Protein AF-A0A7W6LHY4-F1 (afdb_monomer_lite)

pLDDT: mean 96.16, std 3.32, range [68.5, 98.81]

Organism: NCBI:txid451876

Radius of gyration: 28.48 Å; chains: 1; bounding box: 62×39×81 Å

Sequence (365 aa):
MASRGSYSDFFAALRARESGGDYSVVNRFGYAGAYQFGEAALIDLGYAPRDSNVYDNIYSKGFLGKNGIGSLAEFLRSPAEQDKAAGAWFTLLWSRVRYFDLEFYAGQTLNGIALTKTGMIAATHLLGTQKLIDFVKSGGVVTSSDANGTTLVDYLRQFAGYDTPDSFVDNLDKANRFVAGGGNDVFNGGAGVDTVVYALKRADVSLVQDGGAWMLSASGTGRDQLIAVERLSFADGTLALDTAGNAGQAYRLYQAAFDRKPDMIGLGYWIQLLDGGKTLKDAATGFLASAEFMSVYGSSVSNTDYVAKLYQNVLHRAGEAAGMAYWIGQLQAGTTKASVLADFAESVENVANVSADIKDGIWYV

InterPro domains:
  IPR025282 Domain of unknown function DUF4214 [PF13946] (284-353)
  IPR038255 Phycobilisome linker domain superfamily [G3DSA:1.10.3130.20] (248-352)

Foldseek 3Di:
DAAPEAPVVLVVLQLCVQPNQQLQDADPQQQHGSNRHFQLLCCVVQQAPDDPDRRSNPSVRAGDCVVHRRGSRVRSVCPVVVVVSVVVSLLVLLVVCVVVPNVQQAQKAFQNQHAHSQLLSQLCSQPHNVQVVVCFQQSNPDWDADPVRHISSNSSVSRPRHDDDPSSDHDLQEAEEGEAFAHEIEHASDHAAYEYEDQADPVQWDWDDDPQWIWIDGVGRHTYTHHPHQWYHYPVFIFGPPCVDQLVLLQLLCLQQPLDGDDQASSVVSSVVVSVPDDQLNVLVVVCVDPVSCVVQNPDHDQLRLVQSSCCSQVVDGDDPVRSVVSSVCVVVPDDSSNVSSCSSPDPRSSVVCCVVAVRTDTHD

Secondary structure (DSSP, 8-state):
----B-HHHHHHHHHHHHHTT-TT-B-TT--BTTTTB-HHHHHHTTSS---S-TTS---TT----GGG--SHHHHHT-HHHHHHHHHHHHHHHHHHHHHTT-GGGTT-EETTEE--HHHHHHHHHHH-HHHHHHHHHTTT----B-TT--BHHHHHHHTTTB---TTS---TTS--EEE--SS--EEE--SS--EEE-SS-GGG-EEEEETTEEEEEETTTEEEEEES--EEEETTEEEE--TTSHHHHHHHHHHHHHSSPPPHHHHHHHHHHHHTT--HHHHHHHHHTSHHHHHHH-TT--HHHHHHHHHHHHHSSPPPHHHHHHHHHHHHTT--HHHHHHHHHTSHHHHHHHHHHHTT-EEE-

Structure (mmCIF, N/CA/C/O backbone):
data_AF-A0A7W6LHY4-F1
#
_entry.id   AF-A0A7W6LHY4-F1
#
loop_
_atom_site.group_PDB
_atom_site.id
_atom_site.type_symbol
_atom_site.label_atom_id
_atom_site.label_alt_id
_atom_site.label_comp_id
_atom_site.label_asym_id
_atom_site.label_entity_id
_atom_site.label_seq_id
_atom_site.pdbx_PDB_ins_code
_atom_site.Cartn_x
_atom_site.Cartn_y
_atom_site.Cartn_z
_atom_site.occupancy
_atom_site.B_iso_or_equiv
_atom_site.auth_seq_id
_atom_site.auth_comp_id
_atom_site.auth_asym_id
_atom_site.auth_atom_id
_atom_site.pdbx_PDB_model_num
ATOM 1 N N . MET A 1 1 ? 0.098 -15.325 -9.998 1.00 68.50 1 MET A N 1
ATOM 2 C CA . MET A 1 1 ? 0.250 -15.764 -11.407 1.00 68.50 1 MET A CA 1
ATOM 3 C C . MET A 1 1 ? 1.370 -16.796 -11.468 1.00 68.50 1 MET A C 1
ATOM 5 O O . MET A 1 1 ? 2.298 -16.662 -10.682 1.00 68.50 1 MET A O 1
ATOM 9 N N . ALA A 1 2 ? 1.286 -17.823 -12.321 1.00 80.00 2 ALA A N 1
ATOM 10 C CA . ALA A 1 2 ? 2.399 -18.761 -12.518 1.00 80.00 2 ALA A CA 1
ATOM 11 C C . ALA A 1 2 ? 3.566 -18.073 -13.248 1.00 80.00 2 ALA A C 1
ATOM 13 O O . ALA A 1 2 ? 3.323 -17.183 -14.066 1.00 80.00 2 ALA A O 1
ATOM 14 N N . SER A 1 3 ? 4.803 -18.483 -12.949 1.00 90.00 3 SER A N 1
ATOM 15 C CA . SER A 1 3 ? 5.994 -17.939 -13.608 1.00 90.00 3 SER A CA 1
ATOM 16 C C . SER A 1 3 ? 5.958 -18.196 -15.116 1.00 90.00 3 SER A C 1
ATOM 18 O O . SER A 1 3 ? 5.607 -19.287 -15.570 1.00 90.00 3 SER A O 1
ATOM 20 N N . ARG A 1 4 ? 6.325 -17.177 -15.894 1.00 93.75 4 ARG A N 1
ATOM 21 C CA . ARG A 1 4 ? 6.488 -17.229 -17.351 1.00 93.75 4 ARG A CA 1
ATOM 22 C C . ARG A 1 4 ? 7.912 -17.618 -17.762 1.00 93.75 4 ARG A C 1
ATOM 24 O O . ARG A 1 4 ? 8.155 -17.888 -18.936 1.00 93.75 4 ARG A O 1
ATOM 31 N N . GLY A 1 5 ? 8.840 -17.643 -16.813 1.00 97.00 5 GLY A N 1
ATOM 32 C CA . GLY A 1 5 ? 10.246 -17.923 -17.050 1.00 97.00 5 GLY A CA 1
ATOM 33 C C . GLY A 1 5 ? 11.147 -17.143 -16.104 1.00 97.00 5 GLY A C 1
ATOM 34 O O . GLY A 1 5 ? 10.702 -16.324 -15.300 1.00 97.00 5 GLY A O 1
ATOM 35 N N . SER A 1 6 ? 12.438 -17.389 -16.257 1.00 97.81 6 SER A N 1
ATOM 36 C CA . SER A 1 6 ? 13.496 -16.796 -15.451 1.00 97.81 6 SER A CA 1
ATOM 37 C C . SER A 1 6 ? 13.671 -15.295 -15.711 1.00 97.81 6 SER A C 1
ATOM 39 O O . SER A 1 6 ? 13.221 -14.743 -16.720 1.00 97.81 6 SER A O 1
ATOM 41 N N . TYR A 1 7 ? 14.447 -14.633 -14.854 1.00 97.00 7 TYR A N 1
ATOM 42 C CA . TYR A 1 7 ? 14.845 -13.243 -15.079 1.00 97.00 7 TYR A CA 1
ATOM 43 C C . TYR A 1 7 ? 15.690 -13.056 -16.356 1.00 97.00 7 TYR A C 1
ATOM 45 O O . TYR A 1 7 ? 15.632 -12.008 -16.996 1.00 97.00 7 TYR A O 1
ATOM 53 N N . SER A 1 8 ? 16.437 -14.077 -16.793 1.00 97.44 8 SER A N 1
ATOM 54 C CA . SER A 1 8 ? 17.133 -14.031 -18.087 1.00 97.44 8 SER A CA 1
ATOM 55 C C . SER A 1 8 ? 16.178 -14.113 -19.280 1.00 97.44 8 SER A C 1
ATOM 57 O O . SER A 1 8 ? 16.439 -13.482 -20.306 1.00 97.44 8 SER A O 1
ATOM 59 N N . ASP A 1 9 ? 15.049 -14.816 -19.141 1.00 98.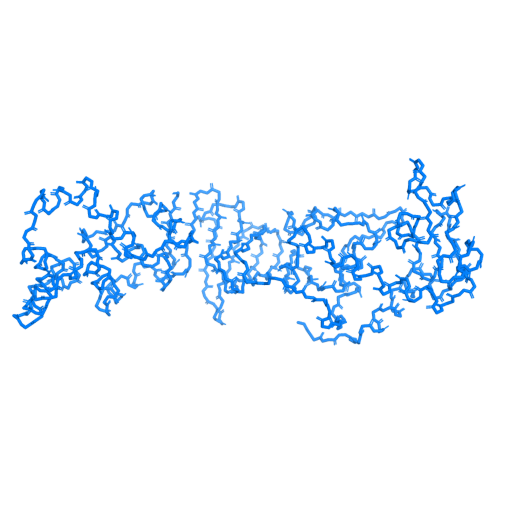25 9 ASP A N 1
ATOM 60 C CA . ASP A 1 9 ? 14.014 -14.862 -20.181 1.00 98.25 9 ASP A CA 1
ATOM 61 C C . ASP A 1 9 ? 13.335 -13.495 -20.337 1.00 98.25 9 ASP A C 1
ATOM 63 O O . ASP A 1 9 ? 13.048 -13.074 -21.459 1.00 98.25 9 ASP A O 1
ATOM 67 N N . PHE A 1 10 ? 13.174 -12.746 -19.238 1.00 98.44 10 PHE A N 1
ATOM 68 C CA . PHE A 1 10 ? 12.739 -11.347 -19.284 1.00 98.44 10 PHE A CA 1
ATOM 69 C C . PHE A 1 10 ? 13.685 -10.477 -20.131 1.00 98.44 10 PHE A C 1
ATOM 71 O O . PHE A 1 10 ? 13.218 -9.725 -20.986 1.00 98.44 10 PHE A O 1
ATOM 78 N N . PHE A 1 11 ? 15.007 -10.616 -19.968 1.00 98.44 11 PHE A N 1
ATOM 79 C CA . PHE A 1 11 ? 15.990 -9.849 -20.751 1.00 98.44 11 PHE A CA 1
ATOM 80 C C . PHE A 1 11 ? 15.911 -10.209 -22.230 1.00 98.44 11 PHE A C 1
ATOM 82 O O . PHE A 1 11 ? 15.905 -9.326 -23.086 1.00 98.44 11 PHE A O 1
ATOM 89 N N . ALA A 1 12 ? 15.831 -11.505 -22.538 1.00 98.19 12 ALA A N 1
ATOM 90 C CA . ALA A 1 12 ? 15.705 -11.977 -23.910 1.00 98.19 12 ALA A CA 1
ATOM 91 C C . ALA A 1 12 ? 14.433 -11.435 -24.576 1.00 98.19 12 ALA A C 1
ATOM 93 O O . ALA A 1 12 ? 14.503 -10.916 -25.691 1.00 98.19 12 ALA A O 1
ATOM 94 N N . ALA A 1 13 ? 13.298 -11.488 -23.874 1.00 98.38 13 ALA A N 1
ATOM 95 C CA . ALA A 1 13 ? 12.033 -10.959 -24.363 1.00 98.38 13 ALA A CA 1
ATOM 96 C C . ALA A 1 13 ? 12.093 -9.444 -24.595 1.00 98.38 13 ALA A C 1
ATOM 98 O O . ALA A 1 13 ? 11.589 -8.963 -25.612 1.00 98.38 13 ALA A O 1
ATOM 99 N N . LEU A 1 14 ? 12.707 -8.692 -23.675 1.00 98.19 14 LEU A N 1
ATOM 100 C CA . LEU A 1 14 ? 12.791 -7.239 -23.784 1.00 98.19 14 LEU A CA 1
ATOM 101 C C . LEU A 1 14 ? 13.700 -6.829 -24.945 1.00 98.19 14 LEU A C 1
ATOM 103 O O . LEU A 1 14 ? 13.265 -6.067 -25.797 1.00 98.19 14 LEU A O 1
ATOM 107 N N . ARG A 1 15 ? 14.897 -7.417 -25.079 1.00 97.56 15 ARG A N 1
ATOM 108 C CA . ARG A 1 15 ? 15.773 -7.152 -26.238 1.00 97.56 15 ARG A CA 1
ATOM 109 C C . ARG A 1 15 ? 15.092 -7.467 -27.567 1.00 97.56 15 ARG A C 1
ATOM 111 O O . ARG A 1 15 ? 15.200 -6.700 -28.521 1.00 97.56 15 ARG A O 1
ATOM 118 N N . ALA A 1 16 ? 14.378 -8.593 -27.635 1.00 98.00 16 ALA A N 1
ATOM 119 C CA . ALA A 1 16 ? 13.638 -8.974 -28.832 1.00 98.00 16 ALA A CA 1
ATOM 120 C C . ALA A 1 16 ? 12.553 -7.943 -29.185 1.00 98.00 16 ALA A C 1
ATOM 122 O O . ALA A 1 16 ? 12.353 -7.653 -30.362 1.00 98.00 16 ALA A O 1
ATOM 123 N N . ARG A 1 17 ? 11.882 -7.361 -28.181 1.00 97.31 17 ARG A N 1
ATOM 124 C CA . ARG A 1 17 ? 10.887 -6.300 -28.380 1.00 97.31 17 ARG A CA 1
ATOM 125 C C . ARG A 1 17 ? 11.515 -4.968 -28.795 1.00 97.31 17 ARG A C 1
ATOM 127 O O . ARG A 1 17 ? 10.980 -4.323 -29.687 1.00 97.31 17 ARG A O 1
ATOM 134 N N . GLU A 1 18 ? 12.605 -4.573 -28.149 1.00 96.56 18 GLU A N 1
ATOM 135 C CA . GLU A 1 18 ? 13.231 -3.256 -28.314 1.00 96.56 18 GLU A CA 1
ATOM 136 C C . GLU A 1 18 ? 13.995 -3.122 -29.642 1.00 96.56 18 GLU A C 1
ATOM 138 O O . GLU A 1 18 ? 13.952 -2.083 -30.296 1.00 96.56 18 GLU A O 1
ATOM 143 N N . SER A 1 19 ? 14.690 -4.179 -30.069 1.00 97.19 19 SER A N 1
ATOM 144 C CA . SER A 1 19 ? 15.629 -4.116 -31.203 1.00 97.19 19 SER A CA 1
ATOM 145 C C . SER A 1 19 ? 15.623 -5.355 -32.101 1.00 97.19 19 SER A C 1
ATOM 147 O O . SER A 1 19 ? 16.435 -5.453 -33.019 1.00 97.19 19 SER A O 1
ATOM 149 N N . GLY A 1 20 ? 14.783 -6.354 -31.813 1.00 97.00 20 GLY A N 1
ATOM 150 C CA . GLY A 1 20 ? 14.927 -7.684 -32.413 1.00 97.00 20 GLY A CA 1
ATOM 151 C C . GLY A 1 20 ? 16.167 -8.445 -31.923 1.00 97.00 20 GLY A C 1
ATOM 152 O O . GLY A 1 20 ? 16.525 -9.458 -32.517 1.00 97.00 20 GLY A O 1
ATOM 153 N N . GLY A 1 21 ? 16.817 -7.983 -30.846 1.00 96.75 21 GLY A N 1
ATOM 154 C CA . GLY A 1 21 ? 18.058 -8.555 -30.318 1.00 96.75 21 GLY A CA 1
ATOM 155 C C . GLY A 1 21 ? 19.341 -7.994 -30.942 1.00 96.75 21 GLY A C 1
ATOM 156 O O . GLY A 1 21 ? 20.410 -8.565 -30.725 1.00 96.75 21 GLY A O 1
ATOM 157 N N . ASP A 1 22 ? 19.261 -6.900 -31.703 1.00 98.12 22 ASP A N 1
ATOM 158 C CA . ASP A 1 22 ? 20.424 -6.269 -32.329 1.00 98.12 22 ASP A CA 1
ATOM 159 C C . ASP A 1 22 ? 21.146 -5.322 -31.355 1.00 98.12 22 ASP A C 1
ATOM 161 O O . ASP A 1 22 ? 20.662 -4.247 -31.004 1.00 98.12 22 ASP A O 1
ATOM 165 N N . TYR A 1 23 ? 22.352 -5.707 -30.936 1.00 98.38 23 TYR A N 1
ATOM 166 C CA . TYR A 1 23 ? 23.202 -4.909 -30.045 1.00 98.38 23 TYR A CA 1
ATOM 167 C C . TYR A 1 23 ? 23.852 -3.700 -30.730 1.00 98.38 23 TYR A C 1
ATOM 169 O O . TYR A 1 23 ? 24.361 -2.815 -30.043 1.00 98.38 23 TYR A O 1
ATOM 177 N N . SER A 1 24 ? 23.848 -3.648 -32.061 1.00 98.00 24 SER A N 1
ATOM 178 C CA . SER A 1 24 ? 24.578 -2.654 -32.851 1.00 98.00 24 SER A CA 1
ATOM 179 C C . SER A 1 24 ? 23.716 -1.498 -33.365 1.00 98.00 24 SER A C 1
ATOM 181 O O . SER A 1 24 ? 24.250 -0.537 -33.921 1.00 98.00 24 SER A O 1
ATOM 183 N N . VAL A 1 25 ? 22.397 -1.567 -33.167 1.00 97.44 25 VAL A N 1
ATOM 184 C CA . VAL A 1 25 ? 21.447 -0.608 -33.736 1.00 97.44 25 VAL A CA 1
ATOM 185 C C . VAL A 1 25 ? 21.328 0.670 -32.906 1.00 97.44 25 VAL A C 1
ATOM 187 O O . VAL A 1 25 ? 21.385 0.655 -31.678 1.00 97.44 25 VAL A O 1
ATOM 190 N N . VAL A 1 26 ? 21.100 1.788 -33.591 1.00 97.75 26 VAL A N 1
ATOM 191 C CA . VAL A 1 26 ? 20.601 3.035 -33.004 1.00 97.75 26 VAL A CA 1
ATOM 192 C C . VAL A 1 26 ? 19.335 3.411 -33.757 1.00 97.75 26 VAL A C 1
ATOM 194 O O . VAL A 1 26 ? 19.354 3.473 -34.989 1.00 97.75 26 VAL A O 1
ATOM 197 N N . ASN A 1 27 ? 18.219 3.612 -33.057 1.00 94.94 27 ASN A N 1
ATOM 198 C CA . ASN A 1 27 ? 16.974 3.958 -33.741 1.00 94.94 27 ASN A CA 1
ATOM 199 C C . ASN A 1 27 ? 16.957 5.425 -34.205 1.00 94.94 27 ASN A C 1
ATOM 201 O O . ASN A 1 27 ? 17.838 6.224 -33.888 1.00 94.94 27 ASN A O 1
ATOM 205 N N . ARG A 1 28 ? 15.903 5.807 -34.936 1.00 94.19 28 ARG A N 1
ATOM 206 C CA . ARG A 1 28 ? 15.725 7.174 -35.466 1.00 94.19 28 ARG A CA 1
ATOM 207 C C . ARG A 1 28 ? 15.689 8.285 -34.403 1.00 94.19 28 ARG A C 1
ATOM 209 O O . ARG A 1 28 ? 15.764 9.451 -34.768 1.00 94.19 28 ARG A O 1
ATOM 216 N N . PHE A 1 29 ? 15.528 7.931 -33.129 1.00 93.50 29 PHE A N 1
ATOM 217 C CA . PHE A 1 29 ? 15.486 8.839 -31.982 1.00 93.50 29 PHE A CA 1
ATOM 218 C C . PHE A 1 29 ? 16.751 8.749 -31.105 1.00 93.50 29 PHE A C 1
ATOM 220 O O . PHE A 1 29 ? 16.750 9.266 -29.993 1.00 93.50 29 PHE A O 1
ATOM 227 N N . GLY A 1 30 ? 17.808 8.072 -31.570 1.00 95.69 30 GLY A N 1
ATOM 228 C CA . GLY A 1 30 ? 19.107 8.015 -30.891 1.00 95.69 30 GLY A CA 1
ATOM 229 C C . GLY A 1 30 ? 19.243 6.946 -29.801 1.00 95.69 30 GLY A C 1
ATOM 230 O O . GLY A 1 30 ? 20.322 6.808 -29.235 1.00 95.69 30 GLY A O 1
ATOM 231 N N . TYR A 1 31 ? 18.205 6.151 -29.522 1.00 97.19 31 TYR A N 1
ATOM 232 C CA . TYR A 1 31 ? 18.295 5.090 -28.514 1.00 97.19 31 TYR A CA 1
ATOM 233 C C . TYR A 1 31 ? 19.191 3.939 -28.985 1.00 97.19 31 TYR A C 1
ATOM 235 O O . TYR A 1 31 ? 19.069 3.475 -30.122 1.00 97.19 31 TYR A O 1
ATOM 243 N N . ALA A 1 32 ? 20.068 3.467 -28.100 1.00 98.00 32 ALA A N 1
ATOM 244 C CA . ALA A 1 32 ? 21.212 2.636 -28.454 1.00 98.00 32 ALA A CA 1
ATOM 245 C C . ALA A 1 32 ? 21.098 1.167 -28.017 1.00 98.00 32 ALA A C 1
ATOM 247 O O . ALA A 1 32 ? 20.807 0.852 -26.860 1.00 98.00 32 ALA A O 1
ATOM 248 N N . GLY A 1 33 ? 21.457 0.270 -28.931 1.00 98.25 33 GLY A N 1
ATOM 249 C CA . GLY A 1 33 ? 21.731 -1.137 -28.674 1.00 98.25 33 GLY A CA 1
ATOM 250 C C . GLY A 1 33 ? 20.497 -1.997 -28.427 1.00 98.25 33 GLY A C 1
ATOM 251 O O . GLY A 1 33 ? 19.360 -1.600 -28.693 1.00 98.25 33 GLY A O 1
ATOM 252 N N . ALA A 1 34 ? 20.721 -3.192 -27.881 1.00 98.38 34 ALA A N 1
ATOM 253 C CA . ALA A 1 34 ? 19.701 -4.235 -27.844 1.00 98.38 34 ALA A CA 1
ATOM 254 C C . ALA A 1 34 ? 18.489 -3.875 -26.972 1.00 98.38 34 ALA A C 1
ATOM 256 O O . ALA A 1 34 ? 17.391 -4.374 -27.209 1.00 98.38 34 ALA A O 1
ATOM 257 N N . TYR A 1 35 ? 18.694 -3.000 -25.986 1.00 98.25 35 TYR A N 1
ATOM 258 C CA . TYR A 1 35 ? 17.678 -2.514 -25.048 1.00 98.25 35 TYR A CA 1
ATOM 259 C C . TYR A 1 35 ? 17.275 -1.064 -25.306 1.00 98.25 35 TYR A C 1
ATOM 261 O O . TYR A 1 35 ? 16.639 -0.466 -24.449 1.00 98.25 35 TYR A O 1
ATOM 269 N N . GLN A 1 36 ? 17.714 -0.469 -26.422 1.00 97.88 36 GLN A N 1
ATOM 270 C CA . GLN A 1 36 ? 17.359 0.903 -26.790 1.00 97.88 36 GLN A CA 1
ATOM 271 C C . GLN A 1 36 ? 17.598 1.891 -25.632 1.00 97.88 36 GLN A C 1
ATOM 273 O O . GLN A 1 36 ? 16.708 2.620 -25.202 1.00 97.88 36 GLN A O 1
ATOM 278 N N . PHE A 1 37 ? 18.820 1.919 -25.095 1.00 97.94 37 PHE A N 1
ATOM 279 C CA . PHE A 1 37 ? 19.178 2.838 -24.018 1.00 97.94 37 PHE A CA 1
ATOM 280 C C . PHE A 1 37 ? 19.142 4.290 -24.486 1.00 97.94 37 PHE A C 1
ATOM 282 O O . PHE A 1 37 ? 19.786 4.639 -25.471 1.00 97.94 37 PHE A O 1
ATOM 289 N N . GLY A 1 38 ? 18.453 5.146 -23.733 1.00 96.44 38 GLY A N 1
ATOM 290 C CA . GLY A 1 38 ? 18.539 6.597 -23.894 1.00 96.44 38 GLY A CA 1
ATOM 291 C C . GLY A 1 38 ? 19.733 7.194 -23.145 1.00 96.44 38 GLY A C 1
ATOM 292 O O . GLY A 1 38 ? 20.343 6.549 -22.285 1.00 96.44 38 GLY A O 1
ATOM 293 N N . GLU A 1 39 ? 20.041 8.453 -23.432 1.00 96.88 39 GLU A N 1
ATOM 294 C CA . GLU A 1 39 ? 21.127 9.200 -22.793 1.00 96.88 39 GLU A CA 1
ATOM 295 C C . GLU A 1 39 ? 20.926 9.347 -21.285 1.00 96.88 39 GLU A C 1
ATOM 297 O O . GLU A 1 39 ? 21.828 9.000 -20.526 1.00 96.88 39 GLU A O 1
ATOM 302 N N . ALA A 1 40 ? 19.727 9.721 -20.828 1.00 96.31 40 ALA A N 1
ATOM 303 C CA . ALA A 1 40 ? 19.405 9.776 -19.400 1.00 96.31 40 ALA A CA 1
ATOM 304 C C . ALA A 1 40 ? 19.720 8.461 -18.657 1.00 96.31 40 ALA A C 1
ATOM 306 O O . ALA A 1 40 ? 20.301 8.490 -17.572 1.00 96.31 40 ALA A O 1
ATOM 307 N N . ALA A 1 41 ? 19.398 7.307 -19.253 1.00 97.50 41 ALA A N 1
ATOM 308 C CA . ALA A 1 41 ? 19.679 6.007 -18.647 1.00 97.50 41 ALA A CA 1
ATOM 309 C C . ALA A 1 41 ? 21.188 5.730 -18.577 1.00 97.50 41 ALA A C 1
ATOM 311 O O . ALA A 1 41 ? 21.696 5.293 -17.546 1.00 97.50 41 ALA A O 1
ATOM 312 N N . LEU A 1 42 ? 21.934 6.027 -19.646 1.00 98.06 42 LEU A N 1
ATOM 313 C CA . LEU A 1 42 ? 23.389 5.863 -19.652 1.00 98.06 42 LEU A CA 1
ATOM 314 C C . LEU A 1 42 ? 24.106 6.865 -18.734 1.00 98.06 42 LEU A C 1
ATOM 316 O O . LEU A 1 42 ? 25.158 6.522 -18.193 1.00 98.06 42 LEU A O 1
ATOM 320 N N . ILE A 1 43 ? 23.532 8.046 -18.491 1.00 97.94 43 ILE A N 1
ATOM 321 C CA . ILE A 1 43 ? 24.003 8.997 -17.475 1.00 97.94 43 ILE A CA 1
ATOM 322 C C . ILE A 1 43 ? 23.803 8.431 -16.072 1.00 97.94 43 ILE A C 1
ATOM 324 O O . ILE A 1 43 ? 24.750 8.384 -15.289 1.00 97.94 43 ILE A O 1
ATOM 328 N N . ASP A 1 44 ? 22.598 7.953 -15.762 1.00 97.50 44 ASP A N 1
ATOM 329 C CA . ASP A 1 44 ? 22.275 7.363 -14.459 1.00 97.50 44 ASP A CA 1
ATOM 330 C C . ASP A 1 44 ? 23.142 6.134 -14.146 1.00 97.50 44 ASP A C 1
ATOM 332 O O . ASP A 1 44 ? 23.500 5.871 -12.997 1.00 97.50 44 ASP A O 1
ATOM 336 N N . LEU A 1 45 ? 23.514 5.386 -15.184 1.00 98.12 45 LEU A N 1
ATOM 337 C CA . LEU A 1 45 ? 24.435 4.262 -15.088 1.00 98.12 45 LEU A CA 1
ATOM 338 C C . LEU A 1 45 ? 25.910 4.688 -15.093 1.00 98.12 45 LEU A C 1
ATOM 340 O O . LEU A 1 45 ? 26.772 3.841 -14.873 1.00 98.12 45 LEU A O 1
ATOM 344 N N . GLY A 1 46 ? 26.237 5.957 -15.332 1.00 97.94 46 GLY A N 1
ATOM 345 C CA . GLY A 1 46 ? 27.605 6.479 -15.323 1.00 97.94 46 GLY A CA 1
ATOM 346 C C . GLY A 1 46 ? 28.444 6.133 -16.558 1.00 97.94 46 GLY A C 1
ATOM 347 O O . GLY A 1 46 ? 29.670 6.136 -16.472 1.00 97.94 46 GLY A O 1
ATOM 348 N N . TYR A 1 47 ? 27.821 5.804 -17.691 1.00 98.25 47 TYR A N 1
ATOM 349 C CA . TYR A 1 47 ? 28.514 5.671 -18.980 1.00 98.25 47 TYR A CA 1
ATOM 350 C C . TYR A 1 47 ? 28.672 7.011 -19.691 1.00 98.25 47 TYR A C 1
ATOM 352 O O . TYR A 1 47 ? 29.682 7.207 -20.358 1.00 98.25 47 TYR A O 1
ATOM 360 N N . ALA A 1 48 ? 27.715 7.926 -19.533 1.00 97.56 48 ALA A N 1
ATOM 361 C CA . ALA A 1 48 ? 27.731 9.252 -20.144 1.00 97.56 48 ALA A CA 1
ATOM 362 C C . ALA A 1 48 ? 27.710 10.358 -19.069 1.00 97.56 48 ALA A C 1
ATOM 364 O O . ALA A 1 48 ? 27.113 10.179 -18.005 1.00 97.56 48 ALA A O 1
ATOM 365 N N . PRO A 1 49 ? 28.374 11.502 -19.297 1.00 97.06 49 PRO A N 1
ATOM 366 C CA . PRO A 1 49 ? 28.228 12.675 -18.447 1.00 97.06 49 PRO A CA 1
ATOM 367 C C . PRO A 1 49 ? 26.913 13.404 -18.746 1.00 97.06 49 PRO A C 1
ATOM 369 O O . PRO A 1 49 ? 26.394 13.361 -19.856 1.00 97.06 49 PRO A O 1
ATOM 372 N N . ARG A 1 50 ? 26.402 14.138 -17.755 1.00 96.25 50 ARG A N 1
ATOM 373 C CA . ARG A 1 50 ? 25.214 14.979 -17.926 1.00 96.25 50 ARG A CA 1
ATOM 374 C C . ARG A 1 50 ? 25.514 16.181 -18.826 1.00 96.25 50 ARG A C 1
ATOM 376 O O . ARG A 1 50 ? 26.496 16.889 -18.598 1.00 96.25 50 ARG A O 1
ATOM 383 N N . ASP A 1 51 ? 24.624 16.456 -19.773 1.00 93.00 51 ASP A N 1
ATOM 384 C CA . ASP A 1 51 ? 24.640 17.660 -20.601 1.00 93.00 51 ASP A CA 1
ATOM 385 C C . ASP A 1 51 ? 23.398 18.550 -20.357 1.00 93.00 51 ASP A C 1
ATOM 387 O O . ASP A 1 51 ? 22.714 18.418 -19.335 1.00 93.00 51 ASP A O 1
ATOM 391 N N . SER A 1 52 ? 23.143 19.527 -21.237 1.00 92.69 52 SER A N 1
ATOM 392 C CA . SER A 1 52 ? 22.006 20.445 -21.093 1.00 92.69 52 SER A CA 1
ATOM 393 C C . SER A 1 52 ? 20.645 19.800 -21.363 1.00 92.69 52 SER A C 1
ATOM 395 O O . SER A 1 52 ? 19.647 20.302 -20.848 1.00 92.69 52 SER A O 1
ATOM 397 N N . ASN A 1 53 ? 20.583 18.727 -22.156 1.00 94.50 53 ASN A N 1
ATOM 398 C CA . ASN A 1 53 ? 19.341 18.072 -22.543 1.00 94.50 53 ASN A CA 1
ATOM 399 C C . ASN A 1 53 ? 19.507 16.548 -22.586 1.00 94.50 53 ASN A C 1
ATOM 401 O O . ASN A 1 53 ? 19.695 15.947 -23.630 1.00 94.50 53 ASN A O 1
ATOM 405 N N . VAL A 1 54 ? 19.289 15.910 -21.441 1.00 93.19 54 VAL A N 1
ATOM 406 C CA . VAL A 1 54 ? 19.497 14.463 -21.259 1.00 93.19 54 VAL A CA 1
ATOM 407 C C . VAL A 1 54 ? 18.515 13.551 -22.022 1.00 93.19 54 VAL A C 1
ATOM 409 O O . VAL A 1 54 ? 18.533 12.337 -21.816 1.00 93.19 54 VAL A O 1
ATOM 412 N N . TYR A 1 55 ? 17.614 14.112 -22.836 1.00 93.06 55 TYR A N 1
ATOM 413 C CA . TYR A 1 55 ? 16.524 13.395 -23.508 1.00 93.06 55 TYR A CA 1
ATOM 414 C C . TYR A 1 55 ? 16.578 13.449 -25.042 1.00 93.06 55 TYR A C 1
ATOM 416 O O . TYR A 1 55 ? 15.704 12.865 -25.680 1.00 93.06 55 TYR A O 1
ATOM 424 N N . ASP A 1 56 ? 17.545 14.142 -25.652 1.00 92.75 56 ASP A N 1
ATOM 425 C CA . ASP A 1 56 ? 17.694 14.153 -27.119 1.00 92.75 56 ASP A CA 1
ATOM 426 C C . ASP A 1 56 ? 18.513 12.974 -27.667 1.00 92.75 56 ASP A C 1
ATOM 428 O O . ASP A 1 56 ? 18.480 12.724 -28.872 1.00 92.75 56 ASP A O 1
ATOM 432 N N . ASN A 1 57 ? 19.177 12.219 -26.784 1.00 94.94 57 ASN A N 1
ATOM 433 C CA . ASN A 1 57 ? 19.956 11.022 -27.098 1.00 94.94 57 ASN A CA 1
ATOM 434 C C . ASN A 1 57 ? 21.052 11.267 -28.145 1.00 94.94 57 ASN A C 1
ATOM 436 O O . ASN A 1 57 ? 21.336 10.394 -28.971 1.00 94.94 57 ASN A O 1
ATOM 440 N N . ILE A 1 58 ? 21.662 12.454 -28.139 1.00 93.69 58 ILE A N 1
ATOM 441 C CA . ILE A 1 58 ? 22.764 12.767 -29.057 1.00 93.69 58 ILE A CA 1
ATOM 442 C C . ILE A 1 58 ? 24.134 12.517 -28.425 1.00 93.69 58 ILE A C 1
ATOM 444 O O . ILE A 1 58 ? 25.134 12.512 -29.147 1.00 93.69 58 ILE A O 1
ATOM 448 N N . TYR A 1 59 ? 24.197 12.295 -27.105 1.00 93.81 59 TYR A N 1
ATOM 449 C CA . TYR A 1 59 ? 25.431 12.017 -26.368 1.00 93.81 59 TYR A CA 1
ATOM 450 C C . TYR A 1 59 ? 26.483 13.113 -26.581 1.00 93.81 59 TYR A C 1
ATOM 452 O O . TYR A 1 59 ? 27.661 12.832 -26.829 1.00 93.81 59 TYR A O 1
ATOM 460 N N . SER A 1 60 ? 26.064 14.384 -26.512 1.00 93.25 60 SER A N 1
ATOM 461 C CA . SER A 1 60 ? 26.859 15.542 -26.963 1.00 93.25 60 SER A CA 1
ATOM 462 C C . SER A 1 60 ? 28.198 15.702 -26.230 1.00 93.25 60 SER A C 1
ATOM 464 O O . SER A 1 60 ? 29.138 16.325 -26.731 1.00 93.25 60 SER A O 1
ATOM 466 N N . LYS A 1 61 ? 28.292 15.127 -25.029 1.00 94.94 61 LYS A N 1
ATOM 467 C CA . LYS A 1 61 ? 29.469 15.145 -24.156 1.00 94.94 61 LYS A CA 1
ATOM 468 C C . LYS A 1 61 ? 30.256 13.828 -24.153 1.00 94.94 61 LYS A C 1
ATOM 470 O O . LYS A 1 61 ? 31.228 13.713 -23.407 1.00 94.94 61 LYS A O 1
ATOM 475 N N . GLY A 1 62 ? 29.887 12.867 -24.998 1.00 95.00 62 GLY A N 1
ATOM 476 C CA . GLY A 1 62 ? 30.578 11.589 -25.146 1.00 95.00 62 GLY A CA 1
ATOM 477 C C . GLY A 1 62 ? 30.339 10.626 -23.981 1.00 95.00 62 GLY A C 1
ATOM 478 O O . GLY A 1 62 ? 29.264 10.599 -23.391 1.00 95.00 62 GLY A O 1
ATOM 479 N N . PHE A 1 63 ? 31.337 9.792 -23.683 1.00 98.12 63 PHE A N 1
ATOM 480 C CA . PHE A 1 63 ? 31.272 8.737 -22.667 1.00 98.12 63 PHE A CA 1
ATOM 481 C C . PHE A 1 63 ? 32.431 8.872 -21.667 1.00 98.12 63 PHE A C 1
ATOM 483 O O . PHE A 1 63 ? 33.479 9.436 -21.972 1.00 98.12 63 PHE A O 1
ATOM 490 N N . LEU A 1 64 ? 32.239 8.341 -20.460 1.00 97.62 64 LEU A N 1
ATOM 491 C CA . LEU A 1 64 ? 33.139 8.490 -19.310 1.00 97.62 64 LEU A CA 1
ATOM 492 C C . LEU A 1 64 ? 34.249 7.427 -19.226 1.00 97.62 64 LEU A C 1
ATOM 494 O O . LEU A 1 64 ? 35.069 7.483 -18.312 1.00 97.62 64 LEU A O 1
ATOM 498 N N . GLY A 1 65 ? 34.282 6.435 -20.121 1.00 97.31 65 GLY A N 1
ATOM 499 C CA . GLY A 1 65 ? 35.264 5.342 -20.064 1.00 97.31 65 GLY A CA 1
ATOM 500 C C . GLY A 1 65 ? 34.903 4.217 -19.085 1.00 97.31 65 GLY A C 1
ATOM 501 O O . GLY A 1 65 ? 35.723 3.329 -18.835 1.00 97.31 65 GLY A O 1
ATOM 502 N N . LYS A 1 66 ? 33.691 4.228 -18.508 1.00 97.31 66 LYS A N 1
ATOM 503 C CA . LYS A 1 66 ? 33.237 3.207 -17.551 1.00 97.31 66 LYS A CA 1
ATOM 504 C C . LYS A 1 66 ? 33.353 1.811 -18.168 1.00 97.31 66 LYS A C 1
ATOM 506 O O . LYS A 1 66 ? 32.845 1.573 -19.258 1.00 97.31 66 LYS A O 1
ATOM 511 N N . ASN A 1 67 ? 34.004 0.889 -17.455 1.00 96.44 67 ASN A N 1
ATOM 512 C CA . ASN A 1 67 ? 34.248 -0.491 -17.903 1.00 96.44 67 ASN A CA 1
ATOM 513 C C . ASN A 1 67 ? 34.908 -0.587 -19.297 1.00 96.44 67 ASN A C 1
ATOM 515 O O . ASN A 1 67 ? 34.693 -1.557 -20.015 1.00 96.44 67 ASN A O 1
ATOM 519 N N . GLY A 1 68 ? 35.707 0.413 -19.686 1.00 96.50 68 GLY A N 1
ATOM 520 C CA . GLY A 1 68 ? 36.360 0.452 -20.997 1.00 96.50 68 GLY A CA 1
ATOM 521 C C . GLY A 1 68 ? 35.483 0.988 -22.133 1.00 96.50 68 GLY A C 1
ATOM 522 O O . GLY A 1 68 ? 35.901 0.922 -23.282 1.00 96.50 68 GLY A O 1
ATOM 523 N N . ILE A 1 69 ? 34.297 1.531 -21.838 1.00 98.19 69 ILE A N 1
ATOM 524 C CA . ILE A 1 69 ? 33.412 2.158 -22.827 1.00 98.19 69 ILE A CA 1
ATOM 525 C C . ILE A 1 69 ? 33.663 3.669 -22.864 1.00 98.19 69 ILE A C 1
ATOM 527 O O . ILE A 1 69 ? 33.127 4.423 -22.048 1.00 98.19 69 ILE A O 1
ATOM 531 N N . GLY A 1 70 ? 34.493 4.113 -23.807 1.00 97.50 70 GLY A N 1
ATOM 532 C CA . GLY A 1 70 ? 34.824 5.518 -24.064 1.00 97.50 70 GLY A CA 1
ATOM 533 C C . GLY A 1 70 ? 34.008 6.161 -25.191 1.00 97.50 70 GLY A C 1
ATOM 534 O O . GLY A 1 70 ? 34.132 7.362 -25.427 1.00 97.50 70 GLY A O 1
ATOM 535 N N . SER A 1 71 ? 33.151 5.402 -25.878 1.00 97.94 71 SER A N 1
ATOM 536 C CA . SER A 1 71 ? 32.298 5.906 -26.959 1.00 97.94 71 SER A CA 1
ATOM 537 C C . SER A 1 71 ? 31.030 5.073 -27.168 1.00 97.94 71 SER A C 1
ATOM 539 O O . SER A 1 71 ? 30.970 3.895 -26.806 1.00 97.94 71 SER A O 1
ATOM 541 N N . LEU A 1 72 ? 30.041 5.656 -27.856 1.00 97.75 72 LEU A N 1
ATOM 542 C CA . LEU A 1 72 ? 28.836 4.940 -28.289 1.00 97.75 72 LEU A CA 1
ATOM 543 C C . LEU A 1 72 ? 29.180 3.730 -29.175 1.00 97.75 72 LEU A C 1
ATOM 545 O O . LEU A 1 72 ? 28.597 2.661 -29.024 1.00 97.75 72 LEU A O 1
ATOM 549 N N . ALA A 1 73 ? 30.167 3.865 -30.066 1.00 98.06 73 ALA A N 1
ATOM 550 C CA . ALA A 1 73 ? 30.597 2.775 -30.939 1.00 98.06 73 ALA A CA 1
ATOM 551 C C . ALA A 1 73 ? 31.179 1.584 -30.156 1.00 98.06 73 ALA A C 1
ATOM 553 O O . ALA A 1 73 ? 30.947 0.436 -30.526 1.00 98.06 73 ALA A O 1
ATOM 554 N N . GLU A 1 74 ? 31.919 1.837 -29.074 1.00 98.31 74 GLU A N 1
ATOM 555 C CA . GLU A 1 74 ? 32.415 0.778 -28.185 1.00 98.31 74 GLU A CA 1
ATOM 556 C C . GLU A 1 74 ? 31.277 0.124 -27.397 1.00 98.31 74 GLU A C 1
ATOM 558 O O . GLU A 1 74 ? 31.260 -1.100 -27.262 1.00 98.31 74 GLU A O 1
ATOM 563 N N . PHE A 1 75 ? 30.290 0.907 -26.947 1.00 98.44 75 PHE A N 1
ATOM 564 C CA . PHE A 1 75 ? 29.101 0.385 -26.268 1.00 98.44 75 PHE A CA 1
ATOM 565 C C . PHE A 1 75 ? 28.299 -0.562 -27.176 1.00 98.44 75 PHE A C 1
ATOM 567 O O . PHE A 1 75 ? 27.967 -1.682 -26.784 1.00 98.44 75 PHE A O 1
ATOM 574 N N . LEU A 1 76 ? 28.059 -0.155 -28.426 1.00 98.38 76 LEU A N 1
ATOM 575 C CA . LEU A 1 76 ? 27.327 -0.936 -29.433 1.00 98.38 76 LEU A CA 1
ATOM 576 C C . LEU A 1 76 ? 28.050 -2.230 -29.847 1.00 98.38 76 LEU A C 1
ATOM 578 O O . LEU A 1 76 ? 27.412 -3.204 -30.238 1.00 98.38 76 LEU A O 1
ATOM 582 N N . ARG A 1 77 ? 29.382 -2.278 -29.726 1.00 98.00 77 ARG A N 1
ATOM 583 C CA . ARG A 1 77 ? 30.188 -3.483 -30.002 1.00 98.00 77 ARG A CA 1
ATOM 584 C C . ARG A 1 77 ? 30.362 -4.404 -28.795 1.00 98.00 77 ARG A C 1
ATOM 586 O O . ARG A 1 77 ? 31.008 -5.441 -28.930 1.00 98.00 77 ARG A O 1
ATOM 593 N N . SER A 1 78 ? 29.796 -4.053 -27.641 1.00 98.19 78 SER A N 1
ATOM 594 C CA . SER A 1 78 ? 30.007 -4.774 -26.382 1.00 98.19 78 SER A CA 1
ATOM 595 C C . SER A 1 78 ? 28.709 -5.396 -25.843 1.00 98.19 78 SER A C 1
ATOM 597 O O . SER A 1 78 ? 28.164 -4.890 -24.860 1.00 98.19 78 SER A O 1
ATOM 599 N N . PRO A 1 79 ? 28.206 -6.514 -26.415 1.00 98.31 79 PRO A N 1
ATOM 600 C CA . PRO A 1 79 ? 26.971 -7.151 -25.949 1.00 98.31 79 PRO A CA 1
ATOM 601 C C . PRO A 1 79 ? 26.948 -7.479 -24.454 1.00 98.31 79 PRO A C 1
ATOM 603 O O . PRO A 1 79 ? 25.981 -7.166 -23.763 1.00 98.31 79 PRO A O 1
ATOM 606 N N . ALA A 1 80 ? 28.049 -8.030 -23.935 1.00 98.00 80 ALA A N 1
ATOM 607 C CA . ALA A 1 80 ? 28.178 -8.351 -22.514 1.00 98.00 80 ALA A CA 1
ATOM 608 C C . ALA A 1 80 ? 28.026 -7.109 -21.618 1.00 98.00 80 ALA A C 1
ATOM 610 O O . ALA A 1 80 ? 27.456 -7.184 -20.530 1.00 98.00 80 ALA A O 1
ATOM 611 N N . GLU A 1 81 ? 28.502 -5.956 -22.089 1.00 98.25 81 GLU A N 1
ATOM 612 C CA . GLU A 1 81 ? 28.409 -4.710 -21.339 1.00 98.25 81 GLU A CA 1
ATOM 613 C C . GLU A 1 81 ? 27.007 -4.100 -21.410 1.00 98.25 81 GLU A C 1
ATOM 615 O O . GLU A 1 81 ? 26.535 -3.560 -20.413 1.00 98.25 81 GLU A O 1
ATOM 620 N N . GLN A 1 82 ? 26.297 -4.248 -22.533 1.00 98.62 82 GLN A N 1
ATOM 621 C CA . GLN A 1 82 ? 24.886 -3.858 -22.625 1.00 98.62 82 GLN A CA 1
ATOM 622 C C . GLN A 1 82 ? 23.998 -4.708 -21.711 1.00 98.62 82 GLN A C 1
ATOM 624 O O . GLN A 1 82 ? 23.124 -4.168 -21.038 1.00 98.62 82 GLN A O 1
ATOM 629 N N . ASP A 1 83 ? 24.243 -6.018 -21.625 1.00 98.44 83 ASP A N 1
ATOM 630 C CA . ASP A 1 83 ? 23.516 -6.903 -20.706 1.00 98.44 83 ASP A CA 1
ATOM 631 C C . ASP A 1 83 ? 23.788 -6.550 -19.238 1.00 98.44 83 ASP A C 1
ATOM 633 O O . ASP A 1 83 ? 22.865 -6.492 -18.419 1.00 98.44 83 ASP A O 1
ATOM 637 N N . LYS A 1 84 ? 25.043 -6.232 -18.904 1.00 98.19 84 LYS A N 1
ATOM 638 C CA . LYS A 1 84 ? 25.416 -5.735 -17.574 1.00 98.19 84 LYS A CA 1
ATOM 639 C C . LYS A 1 84 ? 24.752 -4.391 -17.263 1.00 98.19 84 LYS A C 1
ATOM 641 O O . LYS A 1 84 ? 24.229 -4.208 -16.161 1.00 98.19 84 LYS A O 1
ATOM 646 N N . ALA A 1 85 ? 24.749 -3.465 -18.223 1.00 98.50 85 ALA A N 1
ATOM 647 C CA . ALA A 1 85 ? 24.075 -2.177 -18.106 1.00 98.50 85 ALA A CA 1
ATOM 648 C C . ALA A 1 85 ? 22.564 -2.356 -17.894 1.00 98.50 85 ALA A C 1
ATOM 650 O O . ALA A 1 85 ? 22.002 -1.691 -17.028 1.00 98.50 85 ALA A O 1
ATOM 651 N N . ALA A 1 86 ? 21.923 -3.300 -18.591 1.00 98.56 86 ALA A N 1
ATOM 652 C CA . ALA A 1 86 ? 20.503 -3.614 -18.429 1.00 98.56 86 ALA A CA 1
ATOM 653 C C . ALA A 1 86 ? 20.184 -4.147 -17.031 1.00 98.56 86 ALA A C 1
ATOM 655 O O . ALA A 1 86 ? 19.264 -3.655 -16.381 1.00 98.56 86 ALA A O 1
ATOM 656 N N . GLY A 1 87 ? 20.999 -5.064 -16.502 1.00 98.06 87 GLY A N 1
ATOM 657 C CA . GLY A 1 87 ? 20.846 -5.537 -15.123 1.00 98.06 87 GLY A CA 1
ATOM 658 C C . GLY A 1 87 ? 20.954 -4.426 -14.082 1.00 98.06 87 GLY A C 1
ATOM 659 O O . GLY A 1 87 ? 20.109 -4.329 -13.185 1.00 98.06 87 GLY A O 1
ATOM 660 N N . ALA A 1 88 ? 21.948 -3.549 -14.227 1.00 98.19 88 ALA A N 1
ATOM 661 C CA . ALA A 1 88 ? 22.091 -2.381 -13.365 1.00 98.19 88 ALA A CA 1
ATOM 662 C C . ALA A 1 88 ? 20.907 -1.408 -13.517 1.00 98.19 88 ALA A C 1
ATOM 664 O O . ALA A 1 88 ? 20.392 -0.904 -12.519 1.00 98.19 88 ALA A O 1
ATOM 665 N N . TRP A 1 89 ? 20.431 -1.196 -14.746 1.00 98.31 89 TRP A N 1
ATOM 666 C CA . TRP A 1 89 ? 19.308 -0.313 -15.043 1.00 98.31 89 TRP A CA 1
ATOM 667 C C . TRP A 1 89 ? 18.010 -0.804 -14.420 1.00 98.31 89 TRP A C 1
ATOM 669 O O . TRP A 1 89 ? 17.352 -0.047 -13.718 1.00 98.31 89 TRP A O 1
ATOM 679 N N . PHE A 1 90 ? 17.656 -2.075 -14.596 1.00 98.31 90 PHE A N 1
ATOM 680 C CA . PHE A 1 90 ? 16.419 -2.628 -14.042 1.00 98.31 90 PHE A CA 1
ATOM 681 C C . PHE A 1 90 ? 16.431 -2.669 -12.515 1.00 98.31 90 PHE A C 1
ATOM 683 O O . PHE A 1 90 ? 15.404 -2.415 -11.891 1.00 98.31 90 PHE A O 1
ATOM 690 N N . THR A 1 91 ? 17.601 -2.887 -11.907 1.00 97.44 91 THR A N 1
ATOM 691 C CA . THR A 1 91 ? 17.775 -2.752 -10.452 1.00 97.44 91 THR A CA 1
ATOM 692 C C . THR A 1 91 ? 17.531 -1.308 -9.999 1.00 97.44 91 THR A C 1
ATOM 694 O O . THR A 1 91 ? 16.826 -1.066 -9.015 1.00 97.44 91 THR A O 1
ATOM 697 N N . LEU A 1 92 ? 18.067 -0.327 -10.733 1.00 97.56 92 LEU A N 1
ATOM 698 C CA . LEU A 1 92 ? 17.827 1.091 -10.466 1.00 97.56 92 LEU A CA 1
ATOM 699 C C . LEU A 1 92 ? 16.351 1.466 -10.664 1.00 97.56 92 LEU A C 1
ATOM 701 O O . LEU A 1 92 ? 15.793 2.196 -9.848 1.00 97.56 92 LEU A O 1
ATOM 705 N N . LEU A 1 93 ? 15.696 0.944 -11.704 1.00 97.81 93 LEU A N 1
ATOM 706 C CA . LEU A 1 93 ? 14.272 1.163 -11.940 1.00 97.81 93 LEU A CA 1
ATOM 707 C C . LEU A 1 93 ? 13.417 0.583 -10.816 1.00 97.81 93 LEU A C 1
ATOM 709 O O . LEU A 1 93 ? 12.532 1.283 -10.334 1.00 97.81 93 LEU A O 1
ATOM 713 N N . TRP A 1 94 ? 13.708 -0.631 -10.338 1.00 97.50 94 TRP A N 1
ATOM 714 C CA . TRP A 1 94 ? 13.015 -1.180 -9.170 1.00 97.50 94 TRP A CA 1
ATOM 715 C C . TRP A 1 94 ? 13.225 -0.303 -7.932 1.00 97.50 94 TRP A C 1
ATOM 717 O O . TRP A 1 94 ? 12.286 -0.010 -7.199 1.00 97.50 94 TRP A O 1
ATOM 727 N N . SER A 1 95 ? 14.437 0.217 -7.744 1.00 96.25 95 SER A N 1
ATOM 728 C CA . SER A 1 95 ? 14.738 1.132 -6.637 1.00 96.25 95 SER A CA 1
ATOM 729 C C . SER A 1 95 ? 13.945 2.445 -6.736 1.00 96.25 95 SER A C 1
ATOM 731 O O . SER A 1 95 ? 13.526 2.986 -5.717 1.00 96.25 95 SER A O 1
ATOM 733 N N . ARG A 1 96 ? 13.680 2.943 -7.952 1.00 96.06 96 ARG A N 1
ATOM 734 C CA . ARG A 1 96 ? 12.804 4.104 -8.199 1.00 96.06 96 ARG A CA 1
ATOM 735 C C . ARG A 1 96 ? 11.337 3.790 -7.941 1.00 96.06 96 ARG A C 1
ATOM 737 O O . ARG A 1 96 ? 10.663 4.598 -7.318 1.00 96.06 96 ARG A O 1
ATOM 744 N N . VAL A 1 97 ? 10.857 2.630 -8.389 1.00 96.12 97 VAL A N 1
ATOM 745 C CA . VAL A 1 97 ? 9.505 2.136 -8.078 1.00 96.12 97 VAL A CA 1
ATOM 746 C C . VAL A 1 97 ? 9.302 2.137 -6.560 1.00 96.12 97 VAL A C 1
ATOM 748 O O . VAL A 1 97 ? 8.337 2.722 -6.080 1.00 96.12 97 VAL A O 1
ATOM 751 N N . ARG A 1 98 ? 10.275 1.616 -5.808 1.00 94.62 98 ARG A N 1
ATOM 752 C CA . ARG A 1 98 ? 10.253 1.620 -4.341 1.00 94.62 98 ARG A CA 1
ATOM 753 C C . ARG A 1 98 ? 10.329 2.994 -3.700 1.00 94.62 98 ARG A C 1
ATOM 755 O O . ARG A 1 98 ? 9.673 3.262 -2.705 1.00 94.62 98 ARG A O 1
ATOM 762 N N . TYR A 1 99 ? 11.142 3.884 -4.260 1.00 93.75 99 TYR A N 1
ATOM 763 C CA . TYR A 1 99 ? 11.258 5.251 -3.753 1.00 93.75 99 TYR A CA 1
ATOM 764 C C . TYR A 1 99 ? 9.906 5.984 -3.739 1.00 93.75 99 TYR A C 1
ATOM 766 O O . TYR A 1 99 ? 9.679 6.838 -2.886 1.00 93.75 99 TYR A O 1
ATOM 774 N N . PHE A 1 100 ? 9.011 5.640 -4.667 1.00 93.44 100 PHE A N 1
ATOM 775 C CA . PHE A 1 100 ? 7.660 6.189 -4.750 1.00 93.44 100 PHE A CA 1
ATOM 776 C C . PHE A 1 100 ? 6.589 5.298 -4.102 1.00 93.44 100 PHE A C 1
ATOM 778 O O . PHE A 1 100 ? 5.408 5.519 -4.370 1.00 93.44 100 PHE A O 1
ATOM 785 N N . ASP A 1 101 ? 6.987 4.319 -3.280 1.00 91.81 101 ASP A N 1
ATOM 786 C CA . ASP A 1 101 ? 6.093 3.356 -2.627 1.00 91.81 101 ASP A CA 1
ATOM 787 C C . ASP A 1 101 ? 5.156 2.665 -3.642 1.00 91.81 101 ASP A C 1
ATOM 789 O O . ASP A 1 101 ? 3.946 2.549 -3.447 1.00 91.81 101 ASP A O 1
ATOM 793 N N . LEU A 1 102 ? 5.692 2.273 -4.802 1.00 94.00 102 LEU A N 1
ATOM 794 C CA . LEU A 1 102 ? 4.918 1.589 -5.838 1.00 94.00 102 LEU A CA 1
ATOM 795 C C . LEU A 1 102 ? 5.062 0.067 -5.764 1.00 94.00 102 LEU A C 1
ATOM 797 O O . LEU A 1 102 ? 4.287 -0.632 -6.408 1.00 94.00 102 LEU A O 1
ATOM 801 N N . GLU A 1 103 ? 6.023 -0.467 -5.010 1.00 93.00 103 GLU A N 1
ATOM 802 C CA . GLU A 1 103 ? 6.264 -1.910 -4.898 1.00 93.00 103 GLU A CA 1
ATOM 803 C C . GLU A 1 103 ? 5.048 -2.685 -4.391 1.00 93.00 103 GLU A C 1
ATOM 805 O O . GLU A 1 103 ? 4.856 -3.826 -4.793 1.00 93.00 103 GLU A O 1
ATOM 810 N N . PHE A 1 104 ? 4.189 -2.045 -3.597 1.00 92.19 104 PHE A N 1
ATOM 811 C CA . PHE A 1 104 ? 2.938 -2.608 -3.081 1.00 92.19 104 PHE A CA 1
ATOM 812 C C . PHE A 1 104 ? 1.933 -2.940 -4.178 1.00 92.19 104 PHE A C 1
ATOM 814 O O . PHE A 1 104 ? 1.059 -3.778 -4.002 1.00 92.19 104 PHE A O 1
ATOM 821 N N . TYR A 1 105 ? 2.060 -2.302 -5.341 1.00 94.69 105 TYR A N 1
ATOM 822 C CA . TYR A 1 105 ? 1.236 -2.635 -6.491 1.00 94.69 105 TYR A CA 1
ATOM 823 C C . TYR A 1 105 ? 1.705 -3.916 -7.191 1.00 94.69 105 TYR A C 1
ATOM 825 O O . TYR A 1 105 ? 0.956 -4.475 -7.992 1.00 94.69 105 TYR A O 1
ATOM 833 N N . ALA A 1 106 ? 2.909 -4.423 -6.904 1.00 94.19 106 ALA A N 1
ATOM 834 C CA . ALA A 1 106 ? 3.346 -5.705 -7.437 1.00 94.19 106 ALA A CA 1
ATOM 835 C C . ALA A 1 106 ? 2.526 -6.847 -6.817 1.00 94.19 106 ALA A C 1
ATOM 837 O O . ALA A 1 106 ? 2.475 -7.027 -5.608 1.00 94.19 106 ALA A O 1
ATOM 838 N N . GLY A 1 107 ? 1.894 -7.646 -7.672 1.00 92.69 107 GLY A N 1
ATOM 839 C CA . GLY A 1 107 ? 0.937 -8.682 -7.292 1.00 92.69 107 GLY A CA 1
ATOM 840 C C . GLY A 1 107 ? -0.521 -8.235 -7.400 1.00 92.69 107 GLY A C 1
ATOM 841 O O . GLY A 1 107 ? -1.403 -9.095 -7.401 1.00 92.69 107 GLY A O 1
ATOM 842 N N . GLN A 1 108 ? -0.783 -6.934 -7.562 1.00 95.69 108 GLN A N 1
ATOM 843 C CA . GLN A 1 108 ? -2.135 -6.410 -7.725 1.00 95.69 108 GLN A CA 1
ATOM 844 C C . GLN A 1 108 ? -2.649 -6.524 -9.154 1.00 95.69 108 GLN A C 1
ATOM 846 O O . GLN A 1 108 ? -1.897 -6.742 -10.106 1.00 95.69 108 GLN A O 1
ATOM 851 N N . THR A 1 109 ? -3.962 -6.373 -9.299 1.00 96.94 109 THR A N 1
ATOM 852 C CA . THR A 1 109 ? -4.622 -6.187 -10.592 1.00 96.94 109 THR A CA 1
ATOM 853 C C . THR A 1 109 ? -5.384 -4.874 -10.547 1.00 96.94 109 THR A C 1
ATOM 855 O O . THR A 1 109 ? -6.197 -4.708 -9.646 1.00 96.94 109 THR A O 1
ATOM 858 N N . LEU A 1 110 ? -5.098 -3.968 -11.489 1.00 96.38 110 LEU A N 1
ATOM 859 C CA . LEU A 1 110 ? -5.793 -2.687 -11.649 1.00 96.38 110 LEU A CA 1
ATOM 860 C C . LEU A 1 110 ? -6.363 -2.576 -13.060 1.00 96.38 110 LEU A C 1
ATOM 862 O O . LEU A 1 110 ? -5.633 -2.755 -14.037 1.00 96.38 110 LEU A O 1
ATOM 866 N N . ASN A 1 111 ? -7.646 -2.274 -13.176 1.00 93.69 111 ASN A N 1
ATOM 867 C CA . ASN A 1 111 ? -8.418 -2.284 -14.405 1.00 93.69 111 ASN A CA 1
ATOM 868 C C . ASN A 1 111 ? -8.193 -3.548 -15.251 1.00 93.69 111 ASN A C 1
ATOM 870 O O . ASN A 1 111 ? -7.953 -3.501 -16.462 1.00 93.69 111 ASN A O 1
ATOM 874 N N . GLY A 1 112 ? -8.186 -4.706 -14.582 1.00 92.56 112 GLY A N 1
ATOM 875 C CA . GLY A 1 112 ? -7.903 -6.006 -15.199 1.00 92.56 112 GLY A CA 1
ATOM 876 C C . GLY A 1 112 ? -6.454 -6.201 -15.679 1.00 92.56 112 GLY A C 1
ATOM 877 O O . GLY A 1 112 ? -6.166 -7.172 -16.384 1.00 92.56 112 GLY A O 1
ATOM 878 N N . ILE A 1 113 ? -5.529 -5.298 -15.335 1.00 95.56 113 ILE A N 1
ATOM 879 C CA . ILE A 1 113 ? -4.102 -5.401 -15.658 1.00 95.56 113 ILE A CA 1
ATOM 880 C C . ILE A 1 113 ? -3.338 -5.908 -14.442 1.00 95.56 113 ILE A C 1
ATOM 882 O O . ILE A 1 113 ? -3.213 -5.206 -13.442 1.00 95.56 113 ILE A O 1
ATOM 886 N N . ALA A 1 114 ? -2.781 -7.114 -14.550 1.00 96.19 114 ALA A N 1
ATOM 887 C CA . ALA A 1 114 ? -1.874 -7.641 -13.541 1.00 96.19 114 ALA A CA 1
ATOM 888 C C . ALA A 1 114 ? -0.567 -6.834 -13.520 1.00 96.19 114 ALA A C 1
ATOM 890 O O . ALA A 1 114 ? 0.091 -6.657 -14.548 1.00 96.19 114 ALA A O 1
ATOM 891 N N . LEU A 1 115 ? -0.175 -6.385 -12.335 1.00 97.44 115 LEU A N 1
ATOM 892 C CA . LEU A 1 115 ? 1.069 -5.676 -12.087 1.00 97.44 115 LEU A CA 1
ATOM 893 C C . LEU A 1 115 ? 2.079 -6.664 -11.507 1.00 97.44 115 LEU A C 1
ATOM 895 O O . LEU A 1 115 ? 1.951 -7.112 -10.375 1.00 97.44 115 LEU A O 1
ATOM 899 N N . THR A 1 116 ? 3.094 -7.038 -12.283 1.00 97.19 116 THR A N 1
ATOM 900 C CA . THR A 1 116 ? 4.244 -7.804 -11.774 1.00 97.19 116 THR A CA 1
ATOM 901 C C . THR A 1 116 ? 5.473 -6.912 -11.743 1.00 97.19 116 THR A C 1
ATOM 903 O O . THR A 1 116 ? 5.558 -5.960 -12.520 1.00 97.19 116 THR A O 1
ATOM 906 N N . LYS A 1 117 ? 6.465 -7.239 -10.904 1.00 97.12 117 LYS A N 1
ATOM 907 C CA . LYS A 1 117 ? 7.723 -6.475 -10.829 1.00 97.12 117 LYS A CA 1
ATOM 908 C C . LYS A 1 117 ? 8.342 -6.252 -12.212 1.00 97.12 117 LYS A C 1
ATOM 910 O O . LYS A 1 117 ? 8.657 -5.127 -12.582 1.00 97.12 117 LYS A O 1
ATOM 915 N N . THR A 1 118 ? 8.449 -7.315 -13.008 1.00 98.12 118 THR A N 1
ATOM 916 C CA . THR A 1 118 ? 8.995 -7.279 -14.374 1.00 98.12 118 THR A CA 1
ATOM 917 C C . THR A 1 118 ? 8.148 -6.465 -15.350 1.00 98.12 118 THR A C 1
ATOM 919 O O . THR A 1 118 ? 8.710 -5.667 -16.100 1.00 98.12 118 THR A O 1
ATOM 922 N N . GLY A 1 119 ? 6.817 -6.554 -15.284 1.00 98.38 119 GLY A N 1
ATOM 923 C CA . GLY A 1 119 ? 5.925 -5.691 -16.060 1.00 98.38 119 GLY A CA 1
ATOM 924 C C . GLY A 1 119 ? 6.110 -4.213 -15.708 1.00 98.38 119 GLY A C 1
ATOM 925 O O . GLY A 1 119 ? 6.273 -3.379 -16.594 1.00 98.38 119 GLY A O 1
ATOM 926 N N . MET A 1 120 ? 6.159 -3.886 -14.415 1.00 98.56 120 MET A N 1
ATOM 927 C CA . MET A 1 120 ? 6.339 -2.517 -13.917 1.00 98.56 120 MET A CA 1
ATOM 928 C C . MET A 1 120 ? 7.708 -1.934 -14.285 1.00 98.56 120 MET A C 1
ATOM 930 O O . MET A 1 120 ? 7.801 -0.765 -14.667 1.00 98.56 120 MET A O 1
ATOM 934 N N . ILE A 1 121 ? 8.769 -2.742 -14.216 1.00 98.44 121 ILE A N 1
ATOM 935 C CA . ILE A 1 121 ? 10.118 -2.357 -14.651 1.00 98.44 121 ILE A CA 1
ATOM 936 C C . ILE A 1 121 ? 10.138 -2.091 -16.151 1.00 98.44 121 ILE A C 1
ATOM 938 O O . ILE A 1 121 ? 10.658 -1.057 -16.564 1.00 98.44 121 ILE A O 1
ATOM 942 N N . ALA A 1 122 ? 9.548 -2.970 -16.963 1.00 98.56 122 ALA A N 1
ATOM 943 C CA . ALA A 1 122 ? 9.477 -2.771 -18.406 1.00 98.56 122 ALA A CA 1
ATOM 944 C C . ALA A 1 122 ? 8.683 -1.504 -18.757 1.00 98.56 122 ALA A C 1
ATOM 946 O O . ALA A 1 122 ? 9.151 -0.664 -19.520 1.00 98.56 122 ALA A O 1
ATOM 947 N N . ALA A 1 123 ? 7.516 -1.313 -18.144 1.00 98.44 123 ALA A N 1
ATOM 948 C CA . ALA A 1 123 ? 6.686 -0.128 -18.338 1.00 98.44 123 ALA A CA 1
ATOM 949 C C . ALA A 1 123 ? 7.429 1.170 -17.957 1.00 98.44 123 ALA A C 1
ATOM 951 O O . ALA A 1 123 ? 7.355 2.178 -18.662 1.00 98.44 123 ALA A O 1
ATOM 952 N N . THR A 1 124 ? 8.216 1.120 -16.878 1.00 98.19 124 THR A N 1
ATOM 953 C CA . THR A 1 124 ? 9.094 2.215 -16.447 1.00 98.19 124 THR A CA 1
ATOM 954 C C . THR A 1 124 ? 10.270 2.430 -17.403 1.00 98.19 124 THR A C 1
ATOM 956 O O . THR A 1 124 ? 10.671 3.569 -17.621 1.00 98.19 124 THR A O 1
ATOM 959 N N . HIS A 1 125 ? 10.832 1.369 -17.979 1.00 97.88 125 HIS A N 1
ATOM 960 C CA . HIS A 1 125 ? 11.884 1.468 -18.989 1.00 97.88 125 HIS A CA 1
ATOM 961 C C . HIS A 1 125 ? 11.379 2.160 -20.261 1.00 97.88 125 HIS A C 1
ATOM 963 O O . HIS A 1 125 ? 12.086 3.015 -20.784 1.00 97.88 125 HIS A O 1
ATOM 969 N N . LEU A 1 126 ? 10.146 1.863 -20.685 1.00 97.38 126 LEU A N 1
ATOM 970 C CA . LEU A 1 126 ? 9.529 2.462 -21.869 1.00 97.38 126 LEU A CA 1
ATOM 971 C C . LEU A 1 126 ? 9.204 3.953 -21.683 1.00 97.38 126 LEU A C 1
ATOM 973 O O . LEU A 1 126 ? 9.557 4.773 -22.525 1.00 97.38 126 LEU A O 1
ATOM 977 N N . LEU A 1 127 ? 8.494 4.312 -20.605 1.00 96.62 127 LEU A N 1
ATOM 978 C CA . LEU A 1 127 ? 7.876 5.644 -20.463 1.00 96.62 127 LEU A CA 1
ATOM 979 C C . LEU A 1 127 ? 8.327 6.432 -19.226 1.00 96.62 127 LEU A C 1
ATOM 981 O O . LEU A 1 127 ? 7.868 7.554 -19.004 1.00 96.62 127 LEU A O 1
ATOM 985 N N . GLY A 1 128 ? 9.214 5.863 -18.412 1.00 95.69 128 GLY A N 1
ATOM 986 C CA . GLY A 1 128 ? 9.647 6.440 -17.143 1.00 95.69 128 GLY A CA 1
ATOM 987 C C . GLY A 1 128 ? 8.675 6.191 -15.984 1.00 95.69 128 GLY A C 1
ATOM 988 O O . GLY A 1 128 ? 7.503 5.855 -16.157 1.00 95.69 128 GLY A O 1
ATOM 989 N N . THR A 1 129 ? 9.168 6.390 -14.757 1.00 96.50 129 THR A N 1
ATOM 990 C CA . THR A 1 129 ? 8.431 6.052 -13.523 1.00 96.50 129 THR A CA 1
ATOM 991 C C . THR A 1 129 ? 7.178 6.904 -13.337 1.00 96.50 129 THR A C 1
ATOM 993 O O . THR A 1 129 ? 6.176 6.407 -12.835 1.00 96.50 129 THR A O 1
ATOM 996 N N . GLN A 1 130 ? 7.185 8.161 -13.799 1.00 97.00 130 GLN A N 1
ATOM 997 C CA . GLN A 1 130 ? 6.025 9.049 -13.675 1.00 97.00 130 GLN A CA 1
ATOM 998 C C . GLN A 1 130 ? 4.781 8.478 -14.367 1.00 97.00 130 GLN A C 1
ATOM 1000 O O . GLN A 1 130 ? 3.685 8.589 -13.835 1.00 97.00 130 GLN A O 1
ATOM 1005 N N . LYS A 1 131 ? 4.935 7.811 -15.516 1.00 98.06 131 LYS A N 1
ATOM 1006 C CA . LYS A 1 131 ? 3.790 7.230 -16.231 1.00 98.06 131 LYS A CA 1
ATOM 1007 C C . LYS A 1 131 ? 3.212 6.010 -15.527 1.00 98.06 131 LYS A C 1
ATOM 1009 O O . LYS A 1 131 ? 2.001 5.818 -15.561 1.00 98.06 131 LYS A O 1
ATOM 1014 N N . LEU A 1 132 ? 4.047 5.243 -14.827 1.00 98.25 132 LEU A N 1
ATOM 1015 C CA . LEU A 1 132 ? 3.569 4.191 -13.934 1.00 98.25 132 LEU A CA 1
ATOM 1016 C C . LEU A 1 132 ? 2.820 4.776 -12.726 1.00 98.25 132 LEU A C 1
ATOM 1018 O O . LEU A 1 132 ? 1.764 4.259 -12.373 1.00 98.25 132 LEU A O 1
ATOM 1022 N N . ILE A 1 133 ? 3.318 5.874 -12.139 1.00 97.56 133 ILE A N 1
ATOM 1023 C CA . ILE A 1 133 ? 2.635 6.598 -11.052 1.00 97.56 133 ILE A CA 1
ATOM 1024 C C . ILE A 1 133 ? 1.244 7.058 -11.504 1.00 97.56 133 ILE A C 1
ATOM 1026 O O . ILE A 1 133 ? 0.267 6.806 -10.802 1.00 97.56 133 ILE A O 1
ATOM 1030 N N . ASP A 1 134 ? 1.153 7.710 -12.666 1.00 97.69 134 ASP A N 1
ATOM 1031 C CA . ASP A 1 134 ? -0.111 8.204 -13.226 1.00 97.69 134 ASP A CA 1
ATOM 1032 C C . ASP A 1 134 ? -1.117 7.046 -13.423 1.00 97.69 134 ASP A C 1
ATOM 1034 O O . ASP A 1 134 ? -2.296 7.166 -13.076 1.00 97.69 134 ASP A O 1
ATOM 1038 N N . PHE A 1 135 ? -0.642 5.895 -13.913 1.00 97.94 135 PHE A N 1
ATOM 1039 C CA . PHE A 1 135 ? -1.458 4.692 -14.095 1.00 97.94 135 PHE A CA 1
ATOM 1040 C C . PHE A 1 135 ? -1.987 4.133 -12.772 1.00 97.94 135 PHE A C 1
ATOM 1042 O O . PHE A 1 135 ? -3.197 3.976 -12.621 1.00 97.94 135 PHE A O 1
ATOM 1049 N N . VAL A 1 136 ? -1.128 3.868 -11.783 1.00 96.69 136 VAL A N 1
ATOM 1050 C CA . VAL A 1 136 ? -1.598 3.237 -10.536 1.00 96.69 136 VAL A CA 1
ATOM 1051 C C . VAL A 1 136 ? -2.453 4.181 -9.691 1.00 96.69 136 VAL A C 1
ATOM 1053 O O . VAL A 1 136 ? -3.458 3.759 -9.127 1.00 96.69 136 VAL A O 1
ATOM 1056 N N . LYS A 1 137 ? -2.134 5.484 -9.665 1.00 94.62 137 LYS A N 1
ATOM 1057 C CA . LYS A 1 137 ? -2.914 6.481 -8.911 1.00 94.62 137 LYS A CA 1
ATOM 1058 C C . LYS A 1 137 ? -4.290 6.756 -9.508 1.00 94.62 137 LYS A C 1
ATOM 1060 O O . LYS A 1 137 ? -5.132 7.336 -8.831 1.00 94.62 137 LYS A O 1
ATOM 1065 N N . SER A 1 138 ? -4.514 6.358 -10.756 1.00 95.00 138 SER A N 1
ATOM 1066 C CA . SER A 1 138 ? -5.820 6.432 -11.411 1.00 95.00 138 SER A CA 1
ATOM 1067 C C . SER A 1 138 ? -6.591 5.110 -11.368 1.00 95.00 138 SER A C 1
ATOM 1069 O O . SER A 1 138 ? -7.587 4.984 -12.075 1.00 95.00 138 SER A O 1
ATOM 1071 N N . GLY A 1 139 ? -6.130 4.115 -10.598 1.00 95.00 139 GLY A N 1
ATOM 1072 C CA . GLY A 1 139 ? -6.745 2.785 -10.567 1.00 95.00 139 GLY A CA 1
ATOM 1073 C C . GLY A 1 139 ? -6.625 2.041 -11.900 1.00 95.00 139 GLY A C 1
ATOM 1074 O O . GLY A 1 139 ? -7.513 1.291 -12.280 1.00 95.00 139 GLY A O 1
ATOM 1075 N N . GLY A 1 140 ? -5.559 2.291 -12.665 1.00 95.25 140 GLY A N 1
ATOM 1076 C CA . GLY A 1 140 ? -5.324 1.645 -13.958 1.00 95.25 140 GLY A CA 1
ATOM 1077 C C . GLY A 1 140 ? -6.080 2.259 -15.144 1.00 95.25 140 GLY A C 1
ATOM 1078 O O . GLY A 1 140 ? -6.198 1.628 -16.198 1.00 95.25 140 GLY A O 1
ATOM 1079 N N . VAL A 1 141 ? -6.601 3.483 -15.004 1.00 93.25 141 VAL A N 1
ATOM 1080 C CA . VAL A 1 141 ? -7.360 4.175 -16.065 1.00 93.25 141 VAL A CA 1
ATOM 1081 C C . VAL A 1 141 ? -6.456 5.013 -16.974 1.00 93.25 141 VAL A C 1
ATOM 1083 O O . VAL A 1 141 ? -6.592 4.977 -18.198 1.00 93.25 141 VAL A O 1
ATOM 1086 N N . VAL A 1 142 ? -5.526 5.782 -16.404 1.00 95.25 142 VAL A N 1
ATOM 1087 C CA . VAL A 1 142 ? -4.650 6.682 -17.166 1.00 95.25 142 VAL A CA 1
ATOM 1088 C C . VAL A 1 142 ? -3.500 5.889 -17.775 1.00 95.25 142 VAL A C 1
ATOM 1090 O O . VAL A 1 142 ? -2.595 5.445 -17.077 1.00 95.25 142 VAL A O 1
ATOM 1093 N N . THR A 1 143 ? -3.505 5.756 -19.100 1.00 93.81 143 THR A N 1
ATOM 1094 C CA . THR A 1 143 ? -2.407 5.153 -19.869 1.00 93.81 143 THR A CA 1
ATOM 1095 C C . THR A 1 143 ? -1.702 6.196 -20.737 1.00 93.81 143 THR A C 1
ATOM 1097 O O . THR A 1 143 ? -2.271 7.223 -21.104 1.00 93.81 143 THR A O 1
ATOM 1100 N N . SER A 1 144 ? -0.433 5.951 -21.051 1.00 95.94 144 SER A N 1
ATOM 1101 C CA . SER A 1 144 ? 0.401 6.780 -21.928 1.00 95.94 144 SER A CA 1
ATOM 1102 C C . SER A 1 144 ? 1.059 5.904 -22.990 1.00 95.94 144 SER A C 1
ATOM 1104 O O . SER A 1 144 ? 1.142 4.687 -22.818 1.00 95.94 144 SER A O 1
ATOM 1106 N N . SER A 1 145 ? 1.508 6.517 -24.086 1.00 97.38 145 SER A N 1
ATOM 1107 C CA . SER A 1 145 ? 2.190 5.828 -25.188 1.00 97.38 145 SER A CA 1
ATOM 1108 C C . SER A 1 145 ? 3.491 6.525 -25.563 1.00 97.38 145 SER A C 1
ATOM 1110 O O . SER A 1 145 ? 3.634 7.727 -25.332 1.00 97.38 145 SER A O 1
ATOM 1112 N N . ASP A 1 146 ? 4.418 5.772 -26.148 1.00 93.12 146 ASP A N 1
ATOM 1113 C CA . ASP A 1 146 ? 5.629 6.318 -26.757 1.00 93.12 146 ASP A CA 1
ATOM 1114 C C . ASP A 1 146 ? 5.330 6.954 -28.132 1.00 93.12 146 ASP A C 1
ATOM 1116 O O . ASP A 1 146 ? 4.195 6.959 -28.620 1.00 93.12 146 ASP A O 1
ATOM 1120 N N . ALA A 1 147 ? 6.365 7.475 -28.797 1.00 90.38 147 ALA A N 1
ATOM 1121 C CA . ALA A 1 147 ? 6.243 8.067 -30.132 1.00 90.38 147 ALA A CA 1
ATOM 1122 C C . ALA A 1 147 ? 5.853 7.059 -31.236 1.00 90.38 147 ALA A C 1
ATOM 1124 O O . ALA A 1 147 ? 5.514 7.468 -32.348 1.00 90.38 147 ALA A O 1
ATOM 1125 N N . ASN A 1 148 ? 5.914 5.755 -30.956 1.00 90.06 148 ASN A N 1
ATOM 1126 C CA . ASN A 1 148 ? 5.520 4.685 -31.867 1.00 90.06 148 ASN A CA 1
ATOM 1127 C C . ASN A 1 148 ? 4.114 4.136 -31.551 1.00 90.06 148 ASN A C 1
ATOM 1129 O O . ASN A 1 148 ? 3.655 3.226 -32.239 1.00 90.06 148 ASN A O 1
ATOM 1133 N N . GLY A 1 149 ? 3.424 4.682 -30.543 1.00 94.06 149 GLY A N 1
ATOM 1134 C CA . GLY A 1 149 ? 2.097 4.241 -30.114 1.00 9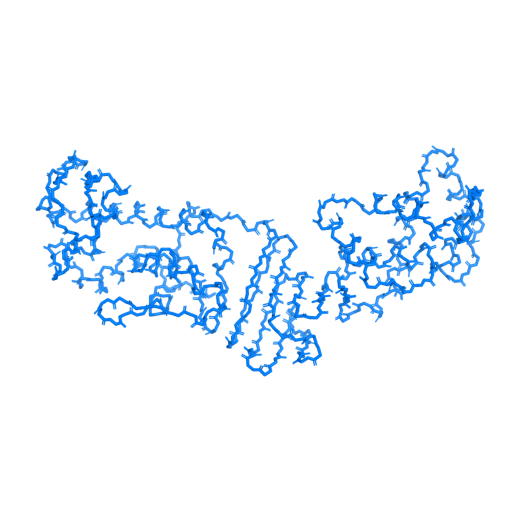4.06 149 GLY A CA 1
ATOM 1135 C C . GLY A 1 149 ? 2.097 3.006 -29.208 1.00 94.06 149 GLY A C 1
ATOM 1136 O O . GLY A 1 149 ? 1.026 2.488 -28.909 1.00 94.06 149 GLY A O 1
ATOM 1137 N N . THR A 1 150 ? 3.262 2.534 -28.756 1.00 96.44 150 THR A N 1
ATOM 1138 C CA . THR A 1 150 ? 3.352 1.457 -27.763 1.00 96.44 150 THR A CA 1
ATOM 1139 C C . THR A 1 150 ? 2.923 1.995 -26.408 1.00 96.44 150 THR A C 1
ATOM 1141 O O . THR A 1 150 ? 3.469 2.990 -25.929 1.00 96.44 150 THR A O 1
ATOM 1144 N N . THR A 1 151 ? 1.953 1.339 -25.779 1.00 97.81 151 THR A N 1
ATOM 1145 C CA . THR A 1 151 ? 1.370 1.811 -24.524 1.00 97.81 151 THR A CA 1
ATOM 1146 C C . THR A 1 151 ? 2.104 1.265 -23.299 1.00 97.81 151 THR A C 1
ATOM 1148 O O . THR A 1 151 ? 2.713 0.195 -23.332 1.00 97.81 151 THR A O 1
ATOM 1151 N N . LEU A 1 152 ? 1.963 1.960 -22.166 1.00 98.06 152 LEU A N 1
ATOM 1152 C CA . LEU A 1 152 ? 2.375 1.456 -20.849 1.00 98.06 152 LEU A CA 1
ATOM 1153 C C . LEU A 1 152 ? 1.801 0.051 -20.579 1.00 98.06 152 LEU A C 1
ATOM 1155 O O . LEU A 1 152 ? 2.500 -0.842 -20.103 1.00 98.06 152 LEU A O 1
ATOM 1159 N N . VAL A 1 153 ? 0.519 -0.138 -20.907 1.00 98.00 153 VAL A N 1
ATOM 1160 C CA . VAL A 1 153 ? -0.228 -1.381 -20.675 1.00 98.00 153 VAL A CA 1
ATOM 1161 C C . VAL A 1 153 ? 0.299 -2.529 -21.534 1.00 98.00 153 VAL A C 1
ATOM 1163 O O . VAL A 1 153 ? 0.329 -3.666 -21.059 1.00 98.00 153 VAL A O 1
ATOM 1166 N N . ASP A 1 154 ? 0.761 -2.253 -22.757 1.00 98.12 154 ASP A N 1
ATOM 1167 C CA . ASP A 1 154 ? 1.395 -3.273 -23.598 1.00 98.12 154 ASP A CA 1
ATOM 1168 C C . ASP A 1 154 ? 2.605 -3.873 -22.886 1.00 98.12 154 ASP A C 1
ATOM 1170 O O . ASP A 1 154 ? 2.749 -5.092 -22.858 1.00 98.12 154 ASP A O 1
ATOM 1174 N N . TYR A 1 155 ? 3.424 -3.044 -22.233 1.00 98.44 155 TYR A N 1
ATOM 1175 C CA . TYR A 1 155 ? 4.615 -3.510 -21.520 1.00 98.44 155 TYR A CA 1
ATOM 1176 C C . TYR A 1 155 ? 4.273 -4.188 -20.196 1.00 98.44 155 TYR A C 1
ATOM 1178 O O . TYR A 1 155 ? 4.835 -5.245 -19.903 1.00 98.44 155 TYR A O 1
ATOM 1186 N N . LEU A 1 156 ? 3.305 -3.656 -19.440 1.00 98.44 156 LEU A N 1
ATOM 1187 C CA . LEU A 1 156 ? 2.797 -4.324 -18.238 1.00 98.44 156 LEU A CA 1
ATOM 1188 C C . LEU A 1 156 ? 2.350 -5.759 -18.555 1.00 98.44 156 LEU A C 1
ATOM 1190 O O . LEU A 1 156 ? 2.727 -6.682 -17.842 1.00 98.44 156 LEU A O 1
ATOM 1194 N N . ARG A 1 157 ? 1.611 -5.962 -19.655 1.00 97.56 157 ARG A N 1
ATOM 1195 C CA . ARG A 1 157 ? 1.126 -7.285 -20.084 1.00 97.56 157 ARG A CA 1
ATOM 1196 C C . ARG A 1 157 ? 2.220 -8.150 -20.700 1.00 97.56 157 ARG A C 1
ATOM 1198 O O . ARG A 1 157 ? 2.359 -9.320 -20.346 1.00 97.56 157 ARG A O 1
ATOM 1205 N N . GLN A 1 158 ? 2.980 -7.606 -21.648 1.00 97.81 158 GLN A N 1
ATOM 1206 C CA . GLN A 1 158 ? 3.962 -8.372 -22.414 1.00 97.81 158 GLN A CA 1
ATOM 1207 C C . GLN A 1 158 ? 5.080 -8.905 -21.520 1.00 97.81 158 GLN A C 1
ATOM 1209 O O . GLN A 1 158 ? 5.563 -10.015 -21.762 1.00 97.81 158 GLN A O 1
ATOM 1214 N N . PHE A 1 159 ? 5.450 -8.149 -20.487 1.00 98.19 159 PHE A N 1
ATOM 1215 C CA . PHE A 1 159 ? 6.525 -8.494 -19.564 1.00 98.19 159 PHE A CA 1
ATOM 1216 C C . PHE A 1 159 ? 6.033 -8.953 -18.190 1.00 98.19 159 PHE A C 1
ATOM 1218 O O . PHE A 1 159 ? 6.830 -9.075 -17.262 1.00 98.19 159 PHE A O 1
ATOM 1225 N N . ALA A 1 160 ? 4.740 -9.262 -18.064 1.00 97.38 160 ALA A N 1
ATOM 1226 C CA . ALA A 1 160 ? 4.194 -9.838 -16.848 1.00 97.38 160 ALA A CA 1
ATOM 1227 C C . ALA A 1 160 ? 4.753 -11.244 -16.574 1.00 97.38 160 ALA A C 1
ATOM 1229 O O . ALA A 1 160 ? 4.878 -12.077 -17.477 1.00 97.38 160 ALA A O 1
ATOM 1230 N N . GLY A 1 161 ? 4.987 -11.523 -15.292 1.00 95.75 161 GLY A N 1
ATOM 1231 C CA . GLY A 1 161 ? 5.092 -12.883 -14.759 1.00 95.75 161 GLY A CA 1
ATOM 1232 C C . GLY A 1 161 ? 6.458 -13.559 -14.855 1.00 95.75 161 GLY A C 1
ATOM 1233 O O . GLY A 1 161 ? 6.532 -14.742 -14.557 1.00 95.75 161 GLY A O 1
ATOM 1234 N N . TYR A 1 162 ? 7.526 -12.864 -15.248 1.00 97.94 162 TYR A N 1
ATOM 1235 C CA . TYR A 1 162 ? 8.883 -13.419 -15.139 1.00 97.94 162 TYR A CA 1
ATOM 1236 C C . TYR A 1 162 ? 9.413 -13.329 -13.706 1.00 97.94 162 TYR A C 1
ATOM 1238 O O . TYR A 1 162 ? 9.130 -12.345 -13.011 1.00 97.94 162 TYR A O 1
ATOM 1246 N N . ASP A 1 163 ? 10.222 -14.312 -13.311 1.00 96.62 163 ASP A N 1
ATOM 1247 C CA . ASP A 1 163 ? 10.903 -14.345 -12.017 1.00 96.62 163 ASP A CA 1
ATOM 1248 C C . ASP A 1 163 ? 11.866 -13.157 -11.871 1.00 96.62 163 ASP A C 1
ATOM 1250 O O . ASP A 1 163 ? 12.462 -12.686 -12.843 1.00 96.62 163 ASP A O 1
ATOM 1254 N N . THR A 1 164 ? 12.051 -12.687 -10.638 1.00 95.56 164 THR A N 1
ATOM 1255 C CA . THR A 1 164 ? 13.003 -11.622 -10.285 1.00 95.56 164 THR A CA 1
ATOM 1256 C C . THR A 1 164 ? 14.011 -12.114 -9.256 1.00 95.56 164 THR A C 1
ATOM 1258 O O . THR A 1 164 ? 13.661 -12.972 -8.449 1.00 95.56 164 THR A O 1
ATOM 1261 N N . PRO A 1 165 ? 15.238 -11.567 -9.231 1.00 94.44 165 PRO A N 1
ATOM 1262 C CA . PRO A 1 165 ? 16.225 -11.931 -8.221 1.00 94.44 165 PRO A CA 1
ATOM 1263 C C . PRO A 1 165 ? 15.801 -11.473 -6.818 1.00 94.44 165 PRO A C 1
ATOM 1265 O O . PRO A 1 165 ? 15.149 -10.439 -6.671 1.00 94.44 165 PRO A O 1
ATOM 1268 N N . ASP A 1 166 ? 16.274 -12.172 -5.783 1.00 91.94 166 ASP A N 1
ATOM 1269 C CA . ASP A 1 166 ? 16.018 -11.834 -4.369 1.00 91.94 166 ASP A CA 1
ATOM 1270 C C . ASP A 1 166 ? 16.556 -10.452 -3.962 1.00 91.94 166 ASP A C 1
ATOM 1272 O O . ASP A 1 166 ? 16.132 -9.867 -2.968 1.00 91.94 166 ASP A O 1
ATOM 1276 N N . SER A 1 167 ? 17.479 -9.889 -4.749 1.00 90.62 167 SER A N 1
ATOM 1277 C CA . SER A 1 167 ? 17.960 -8.518 -4.564 1.00 90.62 167 SER A CA 1
ATOM 1278 C C . SER A 1 167 ? 16.870 -7.463 -4.785 1.00 90.62 167 SER A C 1
ATOM 1280 O O . SER A 1 167 ? 17.039 -6.314 -4.370 1.00 90.62 167 SER A O 1
ATOM 1282 N N . PHE A 1 168 ? 15.744 -7.823 -5.409 1.00 92.62 168 PHE A N 1
ATOM 1283 C CA . PHE A 1 168 ? 14.574 -6.958 -5.538 1.00 92.62 168 PHE A CA 1
ATOM 1284 C C . PHE A 1 168 ? 13.742 -7.031 -4.260 1.00 92.62 168 PHE A C 1
ATOM 1286 O O . PHE A 1 168 ? 12.666 -7.625 -4.226 1.00 92.62 168 PHE A O 1
ATOM 1293 N N . VAL A 1 169 ? 14.281 -6.416 -3.209 1.00 85.69 169 VAL A N 1
ATOM 1294 C CA . VAL A 1 169 ? 13.641 -6.293 -1.896 1.00 85.69 169 VAL A CA 1
ATOM 1295 C C . VAL A 1 169 ? 12.390 -5.426 -2.007 1.00 85.69 169 VAL A C 1
ATOM 1297 O O . VAL A 1 169 ? 12.427 -4.400 -2.683 1.00 85.69 169 VAL A O 1
ATOM 1300 N N . ASP A 1 170 ? 11.337 -5.799 -1.289 1.00 85.50 170 ASP A N 1
ATOM 1301 C CA . ASP A 1 170 ? 10.098 -5.031 -1.137 1.00 85.50 170 ASP A CA 1
ATOM 1302 C C . ASP A 1 170 ? 9.958 -4.593 0.324 1.00 85.50 170 ASP A C 1
ATOM 1304 O O . ASP A 1 170 ? 10.629 -5.137 1.201 1.00 85.50 170 ASP A O 1
ATOM 1308 N N . ASN A 1 171 ? 9.106 -3.611 0.608 1.00 80.62 171 ASN A N 1
ATOM 1309 C CA . ASN A 1 171 ? 8.785 -3.228 1.983 1.00 80.62 171 ASN A CA 1
ATOM 1310 C C . ASN A 1 171 ? 7.289 -3.392 2.257 1.00 80.62 171 ASN A C 1
ATOM 1312 O O . ASN A 1 171 ? 6.629 -2.406 2.543 1.00 80.62 171 ASN A O 1
ATOM 1316 N N . LEU A 1 172 ? 6.774 -4.619 2.143 1.00 82.25 172 LEU A N 1
ATOM 1317 C CA . LEU A 1 172 ? 5.335 -4.935 2.163 1.00 82.25 172 LEU A CA 1
ATOM 1318 C C . LEU A 1 172 ? 4.663 -4.836 3.548 1.00 82.25 172 LEU A C 1
ATOM 1320 O O . LEU A 1 172 ? 3.482 -5.135 3.654 1.00 82.25 172 LEU A O 1
ATOM 1324 N N . ASP A 1 173 ? 5.391 -4.420 4.588 1.00 85.44 173 ASP A N 1
ATOM 1325 C CA . ASP A 1 173 ? 4.888 -4.369 5.972 1.00 85.44 173 ASP A CA 1
ATOM 1326 C C . ASP A 1 173 ? 4.244 -3.016 6.345 1.00 85.44 173 ASP A C 1
ATOM 1328 O O . ASP A 1 173 ? 3.862 -2.790 7.496 1.00 85.44 173 ASP A O 1
ATOM 1332 N N . LYS A 1 174 ? 4.193 -2.062 5.406 1.00 88.31 174 LYS A N 1
ATOM 1333 C CA . LYS A 1 174 ? 3.602 -0.736 5.632 1.00 88.31 174 LYS A CA 1
ATOM 1334 C C . LYS A 1 174 ? 2.088 -0.770 5.441 1.00 88.31 174 LYS A C 1
ATOM 1336 O O . LYS A 1 174 ? 1.584 -1.509 4.617 1.00 88.31 174 LYS A O 1
ATOM 1341 N N . ALA A 1 175 ? 1.391 0.146 6.114 1.00 92.00 175 ALA A N 1
ATOM 1342 C CA . ALA A 1 175 ? 0.014 0.497 5.775 1.00 92.00 175 ALA A CA 1
ATOM 1343 C C . ALA A 1 175 ? -0.054 1.126 4.370 1.00 92.00 175 ALA A C 1
ATOM 1345 O O . ALA A 1 175 ? 0.515 2.202 4.144 1.00 92.00 175 ALA A O 1
ATOM 1346 N N . ASN A 1 176 ? -0.761 0.479 3.444 1.00 91.31 176 ASN A N 1
ATOM 1347 C CA . ASN A 1 176 ? -0.798 0.859 2.036 1.00 91.31 176 ASN A CA 1
ATOM 1348 C C . ASN A 1 176 ? -2.106 1.544 1.655 1.00 91.31 176 ASN A C 1
ATOM 1350 O O . ASN A 1 176 ? -3.151 1.390 2.289 1.00 91.31 176 ASN A O 1
ATOM 1354 N N . ARG A 1 177 ? -2.049 2.328 0.576 1.00 94.56 177 ARG A N 1
ATOM 1355 C CA . ARG A 1 177 ? -3.215 3.019 0.025 1.00 94.56 177 ARG A CA 1
ATOM 1356 C C . ARG A 1 177 ? -3.335 2.764 -1.471 1.00 94.56 177 ARG A C 1
ATOM 1358 O O . ARG A 1 177 ? -2.533 3.269 -2.257 1.00 94.56 177 ARG A O 1
ATOM 1365 N N . PHE A 1 178 ? -4.388 2.049 -1.849 1.00 95.44 178 PHE A N 1
ATOM 1366 C CA . PHE A 1 178 ? -4.716 1.717 -3.230 1.00 95.44 178 PHE A CA 1
ATOM 1367 C C . PHE A 1 178 ? -5.904 2.541 -3.712 1.00 95.44 178 PHE A C 1
ATOM 1369 O O . PHE A 1 178 ? -6.888 2.709 -2.992 1.00 95.44 178 PHE A O 1
ATOM 1376 N N . VAL A 1 179 ? -5.830 3.054 -4.937 1.00 94.81 179 VAL A N 1
ATOM 1377 C CA . VAL A 1 179 ? -6.965 3.724 -5.581 1.00 94.81 179 VAL A CA 1
ATOM 1378 C C . VAL A 1 179 ? -7.669 2.715 -6.475 1.00 94.81 179 VAL A C 1
ATOM 1380 O O . VAL A 1 179 ? -7.040 2.172 -7.383 1.00 94.81 179 VAL A O 1
ATOM 1383 N N . ALA A 1 180 ? -8.953 2.470 -6.219 1.00 94.44 180 ALA A N 1
ATOM 1384 C CA . ALA A 1 180 ? -9.762 1.603 -7.061 1.00 94.44 180 ALA A CA 1
ATOM 1385 C C . ALA A 1 180 ? -10.198 2.328 -8.338 1.00 94.44 180 ALA A C 1
ATOM 1387 O O . ALA A 1 180 ? -10.539 3.517 -8.313 1.00 94.44 180 ALA A O 1
ATOM 1388 N N . GLY A 1 181 ? -10.155 1.603 -9.453 1.00 90.94 181 GLY A N 1
ATOM 1389 C CA . GLY A 1 181 ? -10.578 2.079 -10.761 1.00 90.94 181 GLY A CA 1
ATOM 1390 C C . GLY A 1 181 ? -11.884 1.434 -11.209 1.00 90.94 181 GLY A C 1
ATOM 1391 O O . GLY A 1 181 ? -12.721 1.031 -10.403 1.00 90.94 181 GLY A O 1
ATOM 1392 N N . GLY A 1 182 ? -12.063 1.383 -12.527 1.00 89.88 182 GLY A N 1
ATOM 1393 C CA . GLY A 1 182 ? -12.995 0.441 -13.140 1.00 89.88 182 GLY A CA 1
ATOM 1394 C C . GLY A 1 182 ? -12.278 -0.852 -13.516 1.00 89.88 182 GLY A C 1
ATOM 1395 O O . GLY A 1 182 ? -11.057 -0.861 -13.569 1.00 89.88 182 GLY A O 1
ATOM 1396 N N . GLY A 1 183 ? -13.036 -1.891 -13.865 1.00 91.00 183 GLY A N 1
ATOM 1397 C CA . GLY A 1 183 ? -12.505 -3.212 -14.206 1.00 91.00 183 GLY A CA 1
ATOM 1398 C C . GLY A 1 183 ? -12.400 -4.142 -12.993 1.00 91.00 183 GLY A C 1
ATOM 1399 O O . GLY A 1 183 ? -12.500 -3.725 -11.856 1.00 91.00 183 GLY A O 1
ATOM 1400 N N . ASN A 1 184 ? -12.249 -5.447 -13.225 1.00 94.31 184 ASN A N 1
ATOM 1401 C CA . ASN A 1 184 ? -12.137 -6.385 -12.105 1.00 94.31 184 ASN A CA 1
ATOM 1402 C C . ASN A 1 184 ? -10.734 -6.312 -11.498 1.00 94.31 184 ASN A C 1
ATOM 1404 O O . ASN A 1 184 ? -9.767 -6.725 -12.153 1.00 94.31 184 ASN A O 1
ATOM 1408 N N . ASP A 1 185 ? -10.657 -5.844 -10.256 1.00 96.38 185 ASP A N 1
ATOM 1409 C CA . ASP A 1 185 ? -9.395 -5.603 -9.568 1.00 96.38 185 ASP A CA 1
ATOM 1410 C C . ASP A 1 185 ? -9.099 -6.627 -8.473 1.00 96.38 185 ASP A C 1
ATOM 1412 O O . ASP A 1 185 ? -9.969 -7.349 -7.981 1.00 96.38 185 ASP A O 1
ATOM 1416 N N . VAL A 1 186 ? -7.825 -6.700 -8.090 1.00 97.00 186 VAL A N 1
ATOM 1417 C CA . VAL A 1 186 ? -7.359 -7.501 -6.955 1.00 97.00 186 VAL A CA 1
ATOM 1418 C C . VAL A 1 186 ? -6.440 -6.632 -6.116 1.00 97.00 186 VAL A C 1
ATOM 1420 O O . VAL A 1 186 ? -5.349 -6.275 -6.576 1.00 97.00 186 VAL A O 1
ATOM 1423 N N . PHE A 1 187 ? -6.867 -6.356 -4.886 1.00 97.00 187 PHE A N 1
ATOM 1424 C CA . PHE A 1 187 ? -6.129 -5.634 -3.853 1.00 97.00 187 PHE A CA 1
ATOM 1425 C C . PHE A 1 187 ? -5.748 -6.602 -2.732 1.00 97.00 187 PHE A C 1
ATOM 1427 O O . PHE A 1 187 ? -6.586 -7.355 -2.240 1.00 97.00 187 PHE A O 1
ATOM 1434 N N . ASN A 1 188 ? -4.475 -6.606 -2.353 1.00 95.31 188 ASN A N 1
ATOM 1435 C CA . ASN A 1 188 ? -3.903 -7.484 -1.348 1.00 95.31 188 ASN A CA 1
ATOM 1436 C C . ASN A 1 188 ? -3.056 -6.615 -0.423 1.00 95.31 188 ASN A C 1
ATOM 1438 O O . ASN A 1 188 ? -1.915 -6.312 -0.759 1.00 95.31 188 ASN A O 1
ATOM 1442 N N . GLY A 1 189 ? -3.643 -6.176 0.689 1.00 94.44 189 GLY A N 1
ATOM 1443 C CA . GLY A 1 189 ? -2.979 -5.238 1.591 1.00 94.44 189 GLY A CA 1
ATOM 1444 C C . GLY A 1 189 ? -1.747 -5.839 2.261 1.00 94.44 189 GLY A C 1
ATOM 1445 O O . GLY A 1 189 ? -0.712 -5.189 2.354 1.00 94.44 189 GLY A O 1
ATOM 1446 N N . GLY A 1 190 ? -1.799 -7.134 2.574 1.00 92.81 190 GLY A N 1
ATOM 1447 C CA . GLY A 1 190 ? -0.683 -7.829 3.195 1.00 92.81 190 GLY A CA 1
ATOM 1448 C C . GLY A 1 190 ? -0.614 -7.527 4.686 1.00 92.81 190 GLY A C 1
ATOM 1449 O O . GLY A 1 190 ? -1.502 -7.936 5.431 1.00 92.81 190 GLY A O 1
ATOM 1450 N N . ALA A 1 191 ? 0.483 -6.921 5.133 1.00 91.94 191 ALA A N 1
ATOM 1451 C CA . ALA A 1 191 ? 0.670 -6.534 6.524 1.00 91.94 191 ALA A CA 1
ATOM 1452 C C . ALA A 1 191 ? 0.565 -5.014 6.665 1.00 91.94 191 ALA A C 1
ATOM 1454 O O . ALA A 1 191 ? 1.044 -4.274 5.816 1.00 91.94 191 ALA A O 1
ATOM 1455 N N . GLY A 1 192 ? 0.018 -4.557 7.790 1.00 92.44 192 GLY A N 1
ATOM 1456 C CA . GLY A 1 192 ? -0.274 -3.144 8.015 1.00 92.44 192 GLY A CA 1
ATOM 1457 C C . GLY A 1 192 ? -1.775 -2.912 8.155 1.00 92.44 192 GLY A C 1
ATOM 1458 O O . GLY A 1 192 ? -2.527 -3.847 8.408 1.00 92.44 192 GLY A O 1
ATOM 1459 N N . VAL A 1 193 ? -2.188 -1.644 8.082 1.00 95.06 193 VAL A N 1
ATOM 1460 C CA . VAL A 1 193 ? -3.602 -1.247 8.011 1.00 95.06 193 VAL A CA 1
ATOM 1461 C C . VAL A 1 193 ? -3.839 -0.682 6.620 1.00 95.06 193 VAL A C 1
ATOM 1463 O O . VAL A 1 193 ? -3.540 0.482 6.345 1.00 95.06 193 VAL A O 1
ATOM 1466 N N . ASP A 1 194 ? -4.347 -1.517 5.730 1.00 96.75 194 ASP A N 1
ATOM 1467 C CA . ASP A 1 194 ? -4.420 -1.214 4.312 1.00 96.75 194 ASP A CA 1
ATOM 1468 C C . ASP A 1 194 ? -5.752 -0.588 3.925 1.00 96.75 194 ASP A C 1
ATOM 1470 O O . ASP A 1 194 ? -6.824 -0.959 4.406 1.00 96.75 194 ASP A O 1
ATOM 1474 N N . THR A 1 195 ? -5.683 0.398 3.033 1.00 97.94 195 THR A N 1
ATOM 1475 C CA . THR A 1 195 ? -6.844 1.157 2.578 1.00 97.94 195 THR A CA 1
ATOM 1476 C C . THR A 1 195 ? -7.037 1.050 1.077 1.00 97.94 195 THR A C 1
ATOM 1478 O O . THR A 1 195 ? -6.170 1.464 0.306 1.00 97.94 195 THR A O 1
ATOM 1481 N N . VAL A 1 196 ? -8.225 0.623 0.652 1.00 98.00 196 VAL A N 1
ATOM 1482 C CA . VAL A 1 196 ? -8.682 0.782 -0.735 1.00 98.00 196 VAL A CA 1
ATOM 1483 C C . VAL A 1 196 ? -9.648 1.960 -0.817 1.00 98.00 196 VAL A C 1
ATOM 1485 O O . VAL A 1 196 ? -10.537 2.125 0.021 1.00 98.00 196 VAL A O 1
ATOM 1488 N N . VAL A 1 197 ? -9.438 2.819 -1.810 1.00 97.62 197 VAL A N 1
ATOM 1489 C CA . VAL A 1 197 ? -10.149 4.087 -1.978 1.00 97.62 197 VAL A CA 1
ATOM 1490 C C . VAL A 1 197 ? -11.097 3.996 -3.153 1.00 97.62 197 VAL A C 1
ATOM 1492 O O . VAL A 1 197 ? -10.666 3.848 -4.294 1.00 97.62 197 VAL A O 1
ATOM 1495 N N . TYR A 1 198 ? -12.376 4.182 -2.867 1.00 96.75 198 TYR A N 1
ATOM 1496 C CA . TYR A 1 198 ? -13.454 4.240 -3.833 1.00 96.75 198 TYR A CA 1
ATOM 1497 C C . TYR A 1 198 ? -13.989 5.670 -3.919 1.00 96.75 198 TYR A C 1
ATOM 1499 O O . TYR A 1 198 ? -14.348 6.279 -2.916 1.00 96.75 198 TYR A O 1
ATOM 1507 N N . ALA A 1 199 ? -14.114 6.202 -5.136 1.00 94.69 199 ALA A N 1
ATOM 1508 C CA . ALA A 1 199 ? -14.757 7.502 -5.371 1.00 94.69 199 ALA A CA 1
ATOM 1509 C C . ALA A 1 199 ? -16.295 7.465 -5.206 1.00 94.69 199 ALA A C 1
ATOM 1511 O O . ALA A 1 199 ? -16.970 8.479 -5.382 1.00 94.69 199 ALA A O 1
ATOM 1512 N N . LEU A 1 200 ? -16.850 6.288 -4.907 1.00 95.31 200 LEU A N 1
ATOM 1513 C CA . LEU A 1 200 ? -18.274 6.029 -4.722 1.00 95.31 200 LEU A CA 1
ATOM 1514 C C . LEU A 1 200 ? -18.715 6.296 -3.283 1.00 95.31 200 LEU A C 1
ATOM 1516 O O . LEU A 1 200 ? -17.887 6.406 -2.381 1.00 95.31 200 LEU A O 1
ATOM 1520 N N . LYS A 1 201 ? -20.029 6.344 -3.062 1.00 96.81 201 LYS A N 1
ATOM 1521 C CA . LYS A 1 201 ? -20.613 6.303 -1.718 1.00 96.81 201 LYS A CA 1
ATOM 1522 C C . LYS A 1 201 ? -20.809 4.864 -1.263 1.00 96.81 201 LYS A C 1
ATOM 1524 O O . LYS A 1 201 ? -21.046 3.978 -2.085 1.00 96.81 201 LYS A O 1
ATOM 1529 N N . ARG A 1 202 ? -20.810 4.623 0.048 1.00 96.06 202 ARG A N 1
ATOM 1530 C CA . ARG A 1 202 ? -21.018 3.273 0.606 1.00 96.06 202 ARG A CA 1
ATOM 1531 C C . ARG A 1 202 ? -22.347 2.639 0.197 1.00 96.06 202 ARG A C 1
ATOM 1533 O O . ARG A 1 202 ? -22.414 1.418 0.064 1.00 96.06 202 ARG A O 1
ATOM 1540 N N . ALA A 1 203 ? -23.394 3.439 0.009 1.00 96.38 203 ALA A N 1
ATOM 1541 C CA . ALA A 1 203 ? -24.710 2.949 -0.405 1.00 96.38 203 ALA A CA 1
ATOM 1542 C C . ALA A 1 203 ? -24.738 2.410 -1.849 1.00 96.38 203 ALA A C 1
ATOM 1544 O O . ALA A 1 203 ? -25.617 1.617 -2.179 1.00 96.38 203 ALA A O 1
ATOM 1545 N N . ASP A 1 204 ? -23.770 2.800 -2.683 1.00 96.19 204 ASP A N 1
ATOM 1546 C CA . ASP A 1 204 ? -23.709 2.427 -4.101 1.00 96.19 204 ASP A CA 1
ATOM 1547 C C . ASP A 1 204 ? -22.938 1.117 -4.340 1.00 96.19 204 ASP A C 1
ATOM 1549 O O . ASP A 1 204 ? -22.828 0.663 -5.481 1.00 96.19 204 ASP A O 1
ATOM 1553 N N . VAL A 1 205 ? -22.391 0.507 -3.280 1.00 96.38 205 VAL A N 1
ATOM 1554 C CA . VAL A 1 205 ? -21.550 -0.693 -3.374 1.00 96.38 205 VAL A CA 1
ATOM 1555 C C . VAL A 1 205 ? -22.177 -1.900 -2.680 1.00 96.38 205 VAL A C 1
ATOM 1557 O O . VAL A 1 205 ? -22.718 -1.816 -1.573 1.00 96.38 205 VAL A O 1
ATOM 1560 N N . SER A 1 206 ? -22.043 -3.060 -3.317 1.00 96.62 206 SER A N 1
ATOM 1561 C CA . SER A 1 206 ? -22.297 -4.364 -2.712 1.00 96.62 206 SER A CA 1
ATOM 1562 C C . SER A 1 206 ? -20.986 -4.952 -2.208 1.00 96.62 206 SER A C 1
ATOM 1564 O O . SER A 1 206 ? -19.974 -4.890 -2.904 1.00 96.62 206 SER A O 1
ATOM 1566 N N . LEU A 1 207 ? -21.008 -5.521 -1.005 1.00 96.81 207 LEU A N 1
ATOM 1567 C CA . LEU A 1 207 ? -19.852 -6.129 -0.360 1.00 96.81 207 LEU A CA 1
ATOM 1568 C C . LEU A 1 207 ? -20.261 -7.500 0.186 1.00 96.81 207 LEU A C 1
ATOM 1570 O O . LEU A 1 207 ? -21.195 -7.589 0.981 1.00 96.81 207 LEU A O 1
ATOM 1574 N N . VAL A 1 208 ? -19.591 -8.561 -0.262 1.00 95.94 208 VAL A N 1
ATOM 1575 C CA . VAL A 1 208 ? -19.915 -9.952 0.096 1.00 95.94 208 VAL A CA 1
ATOM 1576 C C . VAL A 1 208 ? -18.630 -10.711 0.406 1.00 95.94 208 VAL A C 1
ATOM 1578 O O . VAL A 1 208 ? -17.644 -10.549 -0.302 1.00 95.94 208 VAL A O 1
ATOM 1581 N N . GLN A 1 209 ? -18.624 -11.554 1.437 1.00 93.75 209 GLN A N 1
ATOM 1582 C CA . GLN A 1 209 ? -17.489 -12.442 1.702 1.00 93.75 209 GLN A CA 1
ATOM 1583 C C . GLN A 1 209 ? -17.504 -13.649 0.755 1.00 93.75 209 GLN A C 1
ATOM 1585 O O . GLN A 1 209 ? -18.537 -14.298 0.590 1.00 93.75 209 GLN A O 1
ATOM 1590 N N . ASP A 1 210 ? -16.357 -13.969 0.158 1.00 92.69 210 ASP A N 1
ATOM 1591 C CA . ASP A 1 210 ? -16.174 -15.119 -0.734 1.00 92.69 210 ASP A CA 1
ATOM 1592 C C . ASP A 1 210 ? -14.745 -15.662 -0.581 1.00 92.69 210 ASP A C 1
ATOM 1594 O O . ASP A 1 210 ? -13.772 -14.926 -0.734 1.00 92.69 210 ASP A O 1
ATOM 1598 N N . GLY A 1 211 ? -14.599 -16.944 -0.232 1.00 87.12 211 GLY A N 1
ATOM 1599 C CA . GLY A 1 211 ? -13.288 -17.606 -0.160 1.00 87.12 211 GLY A CA 1
ATOM 1600 C C . GLY A 1 211 ? -12.256 -16.965 0.785 1.00 87.12 211 GLY A C 1
ATOM 1601 O O . GLY A 1 211 ? -11.062 -17.076 0.526 1.00 87.12 211 GLY A O 1
ATOM 1602 N N . GLY A 1 212 ? -12.691 -16.286 1.856 1.00 86.69 212 GLY A N 1
ATOM 1603 C CA . GLY A 1 212 ? -11.799 -15.579 2.792 1.00 86.69 212 GLY A CA 1
ATOM 1604 C C . GLY A 1 212 ? -11.366 -14.179 2.336 1.00 86.69 212 GLY A C 1
ATOM 1605 O O . GLY A 1 212 ? -10.561 -13.546 3.013 1.00 86.69 212 GLY A O 1
ATOM 1606 N N . ALA A 1 213 ? -11.909 -13.690 1.222 1.00 94.88 213 ALA A N 1
ATOM 1607 C CA . ALA A 1 213 ? -11.756 -12.323 0.742 1.00 94.88 213 ALA A CA 1
ATOM 1608 C C . ALA A 1 213 ? -13.090 -11.571 0.823 1.00 94.88 213 ALA A C 1
ATOM 1610 O O . ALA A 1 213 ? -14.167 -12.175 0.888 1.00 94.88 213 ALA A O 1
ATOM 1611 N N . TRP A 1 214 ? -13.022 -10.245 0.762 1.00 97.00 214 TRP A N 1
ATOM 1612 C CA . TRP A 1 214 ? -14.195 -9.424 0.496 1.00 97.00 214 TRP A CA 1
ATOM 1613 C C . TRP A 1 214 ? -14.308 -9.154 -1.000 1.00 97.00 214 TRP A C 1
ATOM 1615 O O . TRP A 1 214 ? -13.346 -8.757 -1.650 1.00 97.00 214 TRP A O 1
ATOM 1625 N N . MET A 1 215 ? -15.499 -9.360 -1.542 1.00 97.44 215 MET A N 1
ATOM 1626 C CA . MET A 1 215 ? -15.832 -9.074 -2.928 1.00 97.44 215 MET A CA 1
ATOM 1627 C C . MET A 1 215 ? -16.669 -7.809 -2.968 1.00 97.44 215 MET A C 1
ATOM 1629 O O . MET A 1 215 ? -17.819 -7.814 -2.518 1.00 97.44 215 MET A O 1
ATOM 1633 N N . LEU A 1 216 ? -16.094 -6.737 -3.504 1.00 97.50 216 LEU A N 1
ATOM 1634 C CA . LEU A 1 216 ? -16.797 -5.481 -3.720 1.00 97.50 216 LEU A CA 1
ATOM 1635 C C . LEU A 1 216 ? -17.285 -5.414 -5.163 1.00 97.50 216 LEU A C 1
ATOM 1637 O O . LEU A 1 216 ? -16.575 -5.777 -6.095 1.00 97.50 216 LEU A O 1
ATOM 1641 N N . SER A 1 217 ? -18.515 -4.955 -5.364 1.00 96.44 217 SER A N 1
ATOM 1642 C CA . SER A 1 217 ? -19.019 -4.664 -6.703 1.00 96.44 217 SER A CA 1
ATOM 1643 C C . SER A 1 217 ? -19.897 -3.427 -6.723 1.00 96.44 217 SER A C 1
ATOM 1645 O O . SER A 1 217 ? -20.690 -3.193 -5.810 1.00 96.44 217 SER A O 1
ATOM 1647 N N . ALA A 1 218 ? -19.755 -2.638 -7.782 1.00 93.38 218 ALA A N 1
ATOM 1648 C CA . ALA A 1 218 ? -20.565 -1.461 -8.042 1.00 93.38 218 ALA A CA 1
ATOM 1649 C C . ALA A 1 218 ? -20.606 -1.160 -9.544 1.00 93.38 218 ALA A C 1
ATOM 1651 O O . ALA A 1 218 ? -19.785 -1.641 -10.334 1.00 93.38 218 ALA A O 1
ATOM 1652 N N . SER A 1 219 ? -21.572 -0.338 -9.953 1.00 87.00 219 SER A N 1
ATOM 1653 C CA . SER A 1 219 ? -21.617 0.154 -11.328 1.00 87.00 219 SER A CA 1
ATOM 1654 C C . SER A 1 219 ? -20.370 0.990 -11.618 1.00 87.00 219 SER A C 1
ATOM 1656 O O . SER A 1 219 ? -20.100 1.967 -10.926 1.00 87.00 219 SER A O 1
ATOM 1658 N N . GLY A 1 220 ? -19.625 0.626 -12.660 1.00 81.88 220 GLY A N 1
ATOM 1659 C CA . GLY A 1 220 ? -18.417 1.339 -13.077 1.00 81.88 220 GLY A CA 1
ATOM 1660 C C . GLY A 1 220 ? -17.123 0.905 -12.384 1.00 81.88 220 GLY A C 1
ATOM 1661 O O . GLY A 1 220 ? -16.071 1.189 -12.944 1.00 81.88 220 GLY A O 1
ATOM 1662 N N . THR A 1 221 ? -17.174 0.178 -11.258 1.00 83.81 221 THR A N 1
ATOM 1663 C CA . THR A 1 221 ? -15.971 -0.435 -10.662 1.00 83.81 221 THR A CA 1
ATOM 1664 C C . THR A 1 221 ? -15.715 -1.811 -11.246 1.00 83.81 221 THR A C 1
ATOM 1666 O O . THR A 1 221 ? -14.595 -2.095 -11.591 1.00 83.81 221 THR A O 1
ATOM 1669 N N . GLY A 1 222 ? -16.738 -2.637 -11.479 1.00 90.19 222 GLY A N 1
ATOM 1670 C CA . GLY A 1 222 ? -16.529 -4.063 -11.761 1.00 90.19 222 GLY A CA 1
ATOM 1671 C C . GLY A 1 222 ? -16.630 -4.886 -10.478 1.00 90.19 222 GLY A C 1
ATOM 1672 O O . GLY A 1 222 ? -17.327 -4.475 -9.546 1.00 90.19 222 GLY A O 1
ATOM 1673 N N . ARG A 1 223 ? -16.010 -6.072 -10.449 1.00 94.44 223 ARG A N 1
ATOM 1674 C CA . ARG A 1 223 ? -15.947 -6.948 -9.269 1.00 94.44 223 ARG A CA 1
ATOM 1675 C C . ARG A 1 223 ? -14.512 -7.003 -8.750 1.00 94.44 223 ARG A C 1
ATOM 1677 O O . ARG A 1 223 ? -13.678 -7.674 -9.356 1.00 94.44 223 ARG A O 1
ATOM 1684 N N . ASP A 1 224 ? -14.289 -6.383 -7.602 1.00 97.19 224 ASP A N 1
ATOM 1685 C CA . ASP A 1 224 ? -12.985 -6.295 -6.956 1.00 97.19 224 ASP A CA 1
ATOM 1686 C C . ASP A 1 224 ? -12.854 -7.352 -5.869 1.00 97.19 224 ASP A C 1
ATOM 1688 O O . ASP A 1 224 ? -13.793 -7.606 -5.109 1.00 97.19 224 ASP A O 1
ATOM 1692 N N . GLN A 1 225 ? -11.670 -7.945 -5.777 1.00 97.62 225 GLN A N 1
ATOM 1693 C CA . GLN A 1 225 ? -11.282 -8.837 -4.697 1.00 97.62 225 GLN A CA 1
ATOM 1694 C C . GLN A 1 225 ? -10.367 -8.101 -3.716 1.00 97.62 225 GLN A C 1
ATOM 1696 O O . GLN A 1 225 ? -9.331 -7.56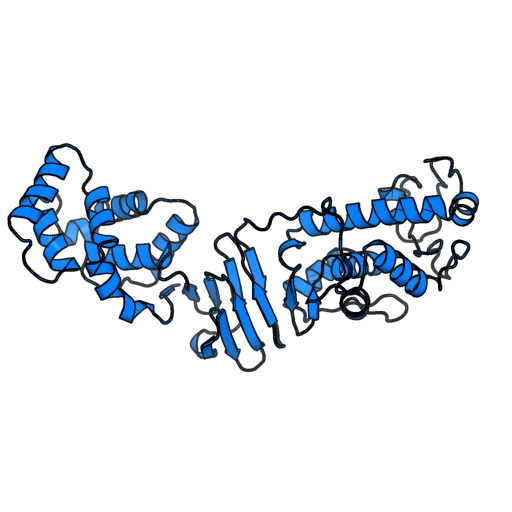7 -4.105 1.00 97.62 225 GLN A O 1
ATOM 1701 N N . LEU A 1 226 ? -10.737 -8.114 -2.440 1.00 97.81 226 LEU A N 1
ATOM 1702 C CA . LEU A 1 226 ? -10.034 -7.452 -1.347 1.00 97.81 226 LEU A CA 1
ATOM 1703 C C . LEU A 1 226 ? -9.514 -8.518 -0.377 1.00 97.81 226 LEU A C 1
ATOM 1705 O O . LEU A 1 226 ? -10.295 -9.233 0.258 1.00 97.81 226 LEU A O 1
ATOM 1709 N N . ILE A 1 227 ? -8.196 -8.640 -0.280 1.00 96.44 227 ILE A N 1
ATOM 1710 C CA . ILE A 1 227 ? -7.490 -9.640 0.527 1.00 96.44 227 ILE A CA 1
ATOM 1711 C C . ILE A 1 227 ? -6.656 -8.889 1.559 1.00 96.44 227 ILE A C 1
ATOM 1713 O O . ILE A 1 227 ? -5.887 -8.019 1.167 1.00 96.44 227 ILE A O 1
ATOM 1717 N N . ALA A 1 228 ? -6.800 -9.216 2.848 1.00 95.31 228 ALA A N 1
ATOM 1718 C CA . ALA A 1 228 ? -6.069 -8.537 3.928 1.00 95.31 228 ALA A CA 1
ATOM 1719 C C . ALA A 1 228 ? -6.126 -7.000 3.782 1.00 95.31 228 ALA A C 1
ATOM 1721 O O . ALA A 1 228 ? -5.108 -6.347 3.612 1.00 95.31 228 ALA A O 1
ATOM 1722 N N . VAL A 1 229 ? -7.347 -6.462 3.680 1.00 97.31 229 VAL A N 1
ATOM 1723 C CA . VAL A 1 229 ? -7.610 -5.020 3.604 1.00 97.31 229 VAL A CA 1
ATOM 1724 C C . VAL A 1 229 ? -8.464 -4.646 4.802 1.00 97.31 229 VAL A C 1
ATOM 1726 O O . VAL A 1 229 ? -9.555 -5.191 4.983 1.00 97.31 229 VAL A O 1
ATOM 1729 N N . GLU A 1 230 ? -8.005 -3.678 5.584 1.00 98.00 230 GLU A N 1
ATOM 1730 C CA . GLU A 1 230 ? -8.656 -3.282 6.830 1.00 98.00 230 GLU A CA 1
ATOM 1731 C C . GLU A 1 230 ? -9.603 -2.096 6.628 1.00 98.00 230 GLU A C 1
ATOM 1733 O O . GLU A 1 230 ? -10.521 -1.907 7.427 1.00 98.00 230 GLU A O 1
ATOM 1738 N N . ARG A 1 231 ? -9.410 -1.269 5.595 1.00 98.62 231 ARG A N 1
ATOM 1739 C CA . ARG A 1 231 ? -10.159 -0.017 5.397 1.00 98.62 231 ARG A CA 1
ATOM 1740 C C . ARG A 1 231 ? -10.672 0.111 3.964 1.00 98.62 231 ARG A C 1
ATOM 1742 O O . ARG A 1 231 ? -9.913 0.026 3.001 1.00 98.62 231 ARG A O 1
ATOM 1749 N N . LEU A 1 232 ? -11.956 0.428 3.818 1.00 98.56 232 LEU A N 1
ATOM 1750 C CA . LEU A 1 232 ? -12.551 0.876 2.558 1.00 98.56 232 LEU A CA 1
ATOM 1751 C C . LEU A 1 232 ? -12.986 2.331 2.704 1.00 98.56 232 LEU A C 1
ATOM 1753 O O . LEU A 1 232 ? -13.942 2.632 3.419 1.00 98.56 232 LEU A O 1
ATOM 1757 N N . SER A 1 233 ? -12.261 3.233 2.051 1.00 98.44 233 SER A N 1
ATOM 1758 C CA . SER A 1 233 ? -12.527 4.671 2.073 1.00 98.44 233 SER A CA 1
ATOM 1759 C C . SER A 1 233 ? -13.453 5.033 0.917 1.00 98.44 233 SER A C 1
ATOM 1761 O O . SER A 1 233 ? -13.114 4.800 -0.241 1.00 98.44 233 SER A O 1
ATOM 1763 N N . PHE A 1 234 ? -14.607 5.603 1.238 1.00 98.19 234 PHE A N 1
ATOM 1764 C CA . PHE A 1 234 ? -15.625 6.066 0.300 1.00 98.19 234 PHE A CA 1
ATOM 1765 C C . PHE A 1 234 ? -15.721 7.595 0.329 1.00 98.19 234 PHE A C 1
ATOM 1767 O O . PHE A 1 234 ? -15.148 8.262 1.193 1.00 98.19 234 PHE A O 1
ATOM 1774 N N . ALA A 1 235 ? -16.488 8.167 -0.597 1.00 97.50 235 ALA A N 1
ATOM 1775 C CA . ALA A 1 235 ? -16.733 9.607 -0.656 1.00 97.50 235 ALA A CA 1
ATOM 1776 C C . ALA A 1 235 ? -17.508 10.156 0.562 1.00 97.50 235 ALA A C 1
ATOM 1778 O O . ALA A 1 235 ? -17.486 11.362 0.801 1.00 97.50 235 ALA A O 1
ATOM 1779 N N . ASP A 1 236 ? -18.217 9.296 1.299 1.00 97.56 236 ASP A N 1
ATOM 1780 C CA . ASP A 1 236 ? -19.099 9.654 2.415 1.00 97.56 236 ASP A CA 1
ATOM 1781 C C . ASP A 1 236 ? -18.680 9.072 3.776 1.00 97.56 236 ASP A C 1
ATOM 1783 O O . ASP A 1 236 ? -19.385 9.282 4.763 1.00 97.56 236 ASP A O 1
ATOM 1787 N N . GLY A 1 237 ? -17.543 8.377 3.850 1.00 98.06 237 GLY A N 1
ATOM 1788 C CA . GLY A 1 237 ? -17.010 7.818 5.093 1.00 98.06 237 GLY A CA 1
ATOM 1789 C C . GLY A 1 237 ? -16.094 6.624 4.855 1.00 98.06 237 GLY A C 1
ATOM 1790 O O . GLY A 1 237 ? -15.666 6.362 3.731 1.00 98.06 237 GLY A O 1
ATOM 1791 N N . THR A 1 238 ? -15.773 5.897 5.920 1.00 98.69 238 THR A N 1
ATOM 1792 C CA . THR A 1 238 ? -14.897 4.724 5.860 1.00 98.69 238 THR A CA 1
ATOM 1793 C C . THR A 1 238 ? -15.561 3.519 6.513 1.00 98.69 238 THR A C 1
ATOM 1795 O O . THR A 1 238 ? -16.163 3.616 7.582 1.00 98.69 238 THR A O 1
ATOM 1798 N N . LEU A 1 239 ? -15.434 2.363 5.864 1.00 98.62 239 LEU A N 1
ATOM 1799 C CA . LEU A 1 239 ? -15.793 1.070 6.430 1.00 98.62 239 LEU A CA 1
ATOM 1800 C C . LEU A 1 239 ? -14.518 0.359 6.890 1.00 98.62 239 LEU A C 1
ATOM 1802 O O . LEU A 1 239 ? -13.652 0.054 6.071 1.00 98.62 239 LEU A O 1
ATOM 1806 N N . ALA A 1 240 ? -14.409 0.083 8.185 1.00 98.62 240 ALA A N 1
ATOM 1807 C CA . ALA A 1 240 ? -13.368 -0.773 8.737 1.00 98.62 240 ALA A CA 1
ATOM 1808 C C . ALA A 1 240 ? -13.796 -2.250 8.707 1.00 98.62 240 ALA A C 1
ATOM 1810 O O . ALA A 1 240 ? -14.917 -2.583 9.094 1.00 98.62 240 ALA A O 1
ATOM 1811 N N . LEU A 1 241 ? -12.910 -3.130 8.245 1.00 97.94 241 LEU A N 1
ATOM 1812 C CA . LEU A 1 241 ? -13.148 -4.569 8.067 1.00 97.94 241 LEU A CA 1
ATOM 1813 C C . LEU A 1 241 ? -12.460 -5.432 9.141 1.00 97.94 241 LEU A C 1
ATOM 1815 O O . LEU A 1 241 ? -12.809 -6.599 9.314 1.00 97.94 241 LEU A O 1
ATOM 1819 N N . ASP A 1 242 ? -11.531 -4.860 9.905 1.00 97.06 242 ASP A N 1
ATOM 1820 C CA . ASP A 1 242 ? -10.823 -5.465 11.041 1.00 97.06 242 ASP A CA 1
ATOM 1821 C C . ASP A 1 242 ? -11.697 -5.506 12.309 1.00 97.06 242 ASP A C 1
ATOM 1823 O O . ASP A 1 242 ? -11.376 -4.960 13.365 1.00 97.06 242 ASP A O 1
ATOM 1827 N N . THR A 1 243 ? -12.815 -6.222 12.236 1.00 96.69 243 THR A N 1
ATOM 1828 C CA . THR A 1 243 ? -13.767 -6.401 13.351 1.00 96.69 243 THR A CA 1
ATOM 1829 C C . THR A 1 243 ? -13.158 -7.112 14.568 1.00 96.69 243 THR A C 1
ATOM 1831 O O . THR A 1 243 ? -13.633 -6.964 15.698 1.00 96.69 243 THR A O 1
ATOM 1834 N N . ALA A 1 244 ? -12.074 -7.858 14.359 1.00 95.50 244 ALA A N 1
ATOM 1835 C CA . ALA A 1 244 ? -11.248 -8.437 15.416 1.00 95.50 244 ALA A CA 1
ATOM 1836 C C . ALA A 1 244 ? -10.051 -7.547 15.812 1.00 95.50 244 ALA A C 1
ATOM 1838 O O . ALA A 1 244 ? -9.486 -7.751 16.883 1.00 95.50 244 ALA A O 1
ATOM 1839 N N . GLY A 1 245 ? -9.675 -6.579 14.971 1.00 96.94 245 GLY A N 1
ATOM 1840 C CA . GLY A 1 245 ? -8.536 -5.683 15.162 1.00 96.94 245 GLY A CA 1
ATOM 1841 C C . GLY A 1 245 ? -8.912 -4.361 15.832 1.00 96.94 245 GLY A C 1
ATOM 1842 O O . GLY A 1 245 ? -9.844 -4.297 16.639 1.00 96.94 245 GLY A O 1
ATOM 1843 N N . ASN A 1 246 ? -8.178 -3.303 15.487 1.00 98.12 246 ASN A N 1
ATOM 1844 C CA . ASN A 1 246 ? -8.271 -1.986 16.116 1.00 98.12 246 ASN A CA 1
ATOM 1845 C C . ASN A 1 246 ? -9.686 -1.402 16.060 1.00 98.12 246 ASN A C 1
ATOM 1847 O O . ASN A 1 246 ? -10.172 -0.875 17.064 1.00 98.12 246 ASN A O 1
ATOM 1851 N N . ALA A 1 247 ? -10.381 -1.527 14.925 1.00 98.50 247 ALA A N 1
ATOM 1852 C CA . ALA A 1 247 ? -11.744 -1.011 14.823 1.00 98.50 247 ALA A CA 1
ATOM 1853 C C . ALA A 1 247 ? -12.728 -1.753 15.727 1.00 98.50 247 ALA A C 1
ATOM 1855 O O . ALA A 1 247 ? -13.537 -1.129 16.419 1.00 98.50 247 ALA A O 1
ATOM 1856 N N . GLY A 1 248 ? -12.614 -3.081 15.781 1.00 98.56 248 GLY A N 1
ATOM 1857 C CA . GLY A 1 248 ? -13.365 -3.903 16.721 1.00 98.56 248 GLY A CA 1
ATOM 1858 C C . GLY A 1 248 ? -13.108 -3.526 18.177 1.00 98.56 248 GLY A C 1
ATOM 1859 O O . GLY A 1 248 ? -14.055 -3.382 18.949 1.00 98.56 248 GLY A O 1
ATOM 1860 N N . GLN A 1 249 ? -11.840 -3.326 18.539 1.00 98.62 249 GLN A N 1
ATOM 1861 C CA . GLN A 1 249 ? -11.430 -2.922 19.884 1.00 98.62 249 GLN A CA 1
ATOM 1862 C C . GLN A 1 249 ? -12.013 -1.562 20.278 1.00 98.62 249 GLN A C 1
ATOM 1864 O O . GLN A 1 249 ? -12.582 -1.424 21.362 1.00 98.62 249 GLN A O 1
ATOM 1869 N N . ALA A 1 250 ? -11.941 -0.565 19.390 1.00 98.62 250 ALA A N 1
ATOM 1870 C CA . ALA A 1 250 ? -12.538 0.747 19.628 1.00 98.62 250 ALA A CA 1
ATOM 1871 C C . ALA A 1 250 ? -14.057 0.648 19.850 1.00 98.62 250 ALA A C 1
ATOM 1873 O O . ALA A 1 250 ? -14.581 1.239 20.795 1.00 98.62 250 ALA A O 1
ATOM 1874 N N . TYR A 1 251 ? -14.763 -0.141 19.032 1.00 98.69 251 TYR A N 1
ATOM 1875 C CA . TYR A 1 251 ? -16.204 -0.355 19.192 1.00 98.69 251 TYR A CA 1
ATOM 1876 C C . TYR A 1 251 ? -16.527 -1.031 20.532 1.00 98.69 251 TYR A C 1
ATOM 1878 O O . TYR A 1 251 ? -17.396 -0.576 21.279 1.00 98.69 251 TYR A O 1
ATOM 1886 N N . ARG A 1 252 ? -15.805 -2.103 20.871 1.00 98.69 252 ARG A N 1
ATOM 1887 C CA . ARG A 1 252 ? -15.991 -2.847 22.124 1.00 98.69 252 ARG A CA 1
ATOM 1888 C C . ARG A 1 252 ? -15.691 -2.009 23.361 1.00 98.69 252 ARG A C 1
ATOM 1890 O O . ARG A 1 252 ? -16.325 -2.225 24.394 1.00 98.69 252 ARG A O 1
ATOM 1897 N N . LEU A 1 253 ? -14.796 -1.027 23.255 1.00 98.62 253 LEU A N 1
ATOM 1898 C CA . LEU A 1 253 ? -14.500 -0.091 24.333 1.00 98.62 253 LEU A CA 1
ATOM 1899 C C . LEU A 1 253 ? -15.704 0.803 24.674 1.00 98.62 253 LEU A C 1
ATOM 1901 O O . LEU A 1 253 ? -16.000 0.987 25.854 1.00 98.62 253 LEU A O 1
ATOM 1905 N N . TYR A 1 254 ? -16.448 1.285 23.670 1.00 98.50 254 TYR A N 1
ATOM 1906 C CA . TYR A 1 254 ? -17.727 1.981 23.887 1.00 98.50 254 TYR A CA 1
ATOM 1907 C C . TYR A 1 254 ? -18.770 1.077 24.536 1.00 98.50 254 TYR A C 1
ATOM 1909 O O . TYR A 1 254 ? -19.417 1.502 25.493 1.00 98.50 254 TYR A O 1
ATOM 1917 N N . GLN A 1 255 ? -18.904 -0.164 24.059 1.00 98.06 255 GLN A N 1
ATOM 1918 C CA . GLN A 1 255 ? -19.846 -1.116 24.647 1.00 98.06 255 GLN A CA 1
ATOM 1919 C C . GLN A 1 255 ? -19.519 -1.361 26.127 1.00 98.06 255 GLN A C 1
ATOM 1921 O O . GLN A 1 255 ? -20.388 -1.232 26.985 1.00 98.06 255 GLN A O 1
ATOM 1926 N N . ALA A 1 256 ? -18.251 -1.616 26.455 1.00 98.38 256 ALA A N 1
ATOM 1927 C CA . ALA A 1 256 ? -17.842 -1.889 27.827 1.00 98.38 256 ALA A CA 1
ATOM 1928 C C . ALA A 1 256 ? -17.945 -0.664 28.748 1.00 98.38 256 ALA A C 1
ATOM 1930 O O . ALA A 1 256 ? -18.385 -0.785 29.894 1.00 98.38 256 ALA A O 1
ATOM 1931 N N . ALA A 1 257 ? -17.573 0.524 28.267 1.00 98.25 257 ALA A N 1
ATOM 1932 C CA . ALA A 1 257 ? -17.604 1.740 29.074 1.00 98.25 257 ALA A CA 1
ATOM 1933 C C . ALA A 1 257 ? -19.021 2.307 29.243 1.00 98.25 257 ALA A C 1
ATOM 1935 O O . ALA A 1 257 ? -19.360 2.806 30.313 1.00 98.25 257 ALA A O 1
ATOM 1936 N N . PHE A 1 258 ? -19.858 2.256 28.209 1.00 97.94 258 PHE A N 1
ATOM 1937 C CA . PHE A 1 258 ? -21.079 3.065 28.159 1.00 97.94 258 PHE A CA 1
ATOM 1938 C C . PHE A 1 258 ? -22.349 2.285 27.811 1.00 97.94 258 PHE A C 1
ATOM 1940 O O . PHE A 1 258 ? -23.421 2.884 27.853 1.00 97.94 258 PHE A O 1
ATOM 1947 N N . ASP A 1 259 ? -22.253 0.984 27.508 1.00 96.94 259 ASP A N 1
ATOM 1948 C CA . ASP A 1 259 ? -23.387 0.139 27.100 1.00 96.94 259 ASP A CA 1
ATOM 1949 C C . ASP A 1 259 ? -24.194 0.751 25.942 1.00 96.94 259 ASP A C 1
ATOM 1951 O O . ASP A 1 259 ? -25.421 0.878 25.975 1.00 96.94 259 ASP A O 1
ATOM 1955 N N . ARG A 1 260 ? -23.479 1.240 24.924 1.00 95.44 260 ARG A N 1
ATOM 1956 C CA . ARG A 1 260 ? -24.093 1.846 23.745 1.00 95.44 260 ARG A CA 1
ATOM 1957 C C . ARG A 1 260 ? -23.262 1.631 22.494 1.00 95.44 260 ARG A C 1
ATOM 1959 O O . ARG A 1 260 ? -22.039 1.496 22.548 1.00 95.44 260 ARG A O 1
ATOM 1966 N N . LYS A 1 261 ? -23.938 1.758 21.351 1.00 95.94 261 LYS A N 1
ATOM 1967 C CA . LYS A 1 261 ? -23.272 1.898 20.055 1.00 95.94 261 LYS A CA 1
ATOM 1968 C C . LYS A 1 261 ? -22.444 3.197 20.026 1.00 95.94 261 LYS A C 1
ATOM 1970 O O . LYS A 1 261 ? -22.941 4.235 20.491 1.00 95.94 261 LYS A O 1
ATOM 1975 N N . PRO A 1 262 ? -21.209 3.166 19.495 1.00 97.62 262 PRO A N 1
ATOM 1976 C CA . PRO A 1 262 ? -20.410 4.367 19.291 1.00 97.62 262 PRO A CA 1
ATOM 1977 C C . PRO A 1 262 ? -21.107 5.367 18.366 1.00 97.62 262 PRO A C 1
ATOM 1979 O O . PRO A 1 262 ? -21.843 4.987 17.456 1.00 97.62 262 PRO A O 1
ATOM 1982 N N . ASP A 1 263 ? -20.816 6.650 18.552 1.00 96.94 263 ASP A N 1
ATOM 1983 C CA . ASP A 1 263 ? -21.048 7.641 17.505 1.00 96.94 263 ASP A CA 1
ATOM 1984 C C . ASP A 1 263 ? -19.917 7.574 16.464 1.00 96.94 263 ASP A C 1
ATOM 1986 O O . ASP A 1 263 ? -18.780 7.234 16.788 1.00 96.94 263 ASP A O 1
ATOM 1990 N N . MET A 1 264 ? -20.228 7.883 15.202 1.00 96.94 264 MET A N 1
ATOM 1991 C CA . MET A 1 264 ? -19.300 7.663 14.083 1.00 96.94 264 MET A CA 1
ATOM 1992 C C . MET A 1 264 ? -18.018 8.504 14.188 1.00 96.94 264 MET A C 1
ATOM 1994 O O . MET A 1 264 ? -16.947 8.009 13.854 1.00 96.94 264 MET A O 1
ATOM 1998 N N . ILE A 1 265 ? -18.118 9.745 14.679 1.00 97.50 265 ILE A N 1
ATOM 1999 C CA . ILE A 1 265 ? -16.981 10.676 14.781 1.00 97.50 265 ILE A CA 1
ATOM 2000 C C . ILE A 1 265 ? -16.033 10.238 15.901 1.00 97.50 265 ILE A C 1
ATOM 2002 O O . ILE A 1 265 ? -14.825 10.118 15.694 1.00 97.50 265 ILE A O 1
ATOM 2006 N N . GLY A 1 266 ? -16.571 9.979 17.095 1.00 97.75 266 GLY A N 1
ATOM 2007 C CA . GLY A 1 266 ? -15.787 9.502 18.227 1.00 97.75 266 GLY A CA 1
ATOM 2008 C C . GLY A 1 266 ? -15.140 8.153 17.933 1.00 97.75 266 GLY A C 1
ATOM 2009 O O . GLY A 1 266 ? -13.958 7.962 18.218 1.00 97.75 266 GLY A O 1
ATOM 2010 N N . LEU A 1 267 ? -15.871 7.244 17.282 1.00 98.31 267 LEU A N 1
ATOM 2011 C CA . LEU A 1 267 ? -15.319 5.967 16.846 1.00 98.31 267 LEU A CA 1
ATOM 2012 C C . LEU A 1 267 ? -14.143 6.155 15.885 1.00 98.31 267 LEU A C 1
ATOM 2014 O O . LEU A 1 267 ? -13.082 5.585 16.127 1.00 98.31 267 LEU A O 1
ATOM 2018 N N . GLY A 1 268 ? -14.296 6.997 14.859 1.00 98.25 268 GLY A N 1
ATOM 2019 C CA . GLY A 1 268 ? -13.225 7.310 13.913 1.00 98.25 268 GLY A CA 1
ATOM 2020 C C . GLY A 1 268 ? -11.964 7.850 14.591 1.00 98.25 268 GLY A C 1
ATOM 2021 O O . GLY A 1 268 ? -10.859 7.406 14.277 1.00 98.25 268 GLY A O 1
ATOM 2022 N N . TYR A 1 269 ? -12.122 8.727 15.587 1.00 98.31 269 TYR A N 1
ATOM 2023 C CA . TYR A 1 269 ? -11.005 9.239 16.385 1.00 98.31 269 TYR A CA 1
ATOM 2024 C C . TYR A 1 269 ? -10.234 8.120 17.105 1.00 98.31 269 TYR A C 1
ATOM 2026 O O . TYR A 1 269 ? -9.004 8.070 17.039 1.00 98.31 269 TYR A O 1
ATOM 2034 N N . TRP A 1 270 ? -10.932 7.198 17.774 1.00 98.50 270 TRP A N 1
ATOM 2035 C CA . TRP A 1 270 ? -10.269 6.103 18.489 1.00 98.50 270 TRP A CA 1
ATOM 2036 C C . TRP A 1 270 ? -9.632 5.087 17.547 1.00 98.50 270 TRP A C 1
ATOM 2038 O O . TRP A 1 270 ? -8.513 4.652 17.816 1.00 98.50 270 TRP A O 1
ATOM 2048 N N . ILE A 1 271 ? -10.288 4.764 16.427 1.00 98.62 271 ILE A N 1
ATOM 2049 C CA . ILE A 1 271 ? -9.714 3.915 15.374 1.00 98.62 271 ILE A CA 1
ATOM 2050 C C . ILE A 1 271 ? -8.402 4.520 14.876 1.00 98.62 271 ILE A C 1
ATOM 2052 O O . ILE A 1 271 ? -7.382 3.839 14.868 1.00 98.62 271 ILE A O 1
ATOM 2056 N N . GLN A 1 272 ? -8.394 5.817 14.557 1.00 97.75 272 GLN A N 1
ATOM 2057 C CA . GLN A 1 272 ? -7.196 6.509 14.085 1.00 97.75 272 GLN A CA 1
ATOM 2058 C C . GLN A 1 272 ? -6.046 6.456 15.101 1.00 97.75 272 GLN A C 1
ATOM 2060 O O . GLN A 1 272 ? -4.889 6.289 14.717 1.00 97.75 272 GLN A O 1
ATOM 2065 N N . LEU A 1 273 ? -6.335 6.604 16.398 1.00 98.25 273 LEU A N 1
ATOM 2066 C CA . LEU A 1 273 ? -5.305 6.504 17.432 1.00 98.25 273 LEU A CA 1
ATOM 2067 C C . LEU A 1 273 ? -4.721 5.092 17.535 1.00 98.25 273 LEU A C 1
ATOM 2069 O O . LEU A 1 273 ? -3.501 4.959 17.647 1.00 98.25 273 LEU A O 1
ATOM 2073 N N . LEU A 1 274 ? -5.569 4.062 17.500 1.00 98.44 274 LEU A N 1
ATOM 2074 C CA . LEU A 1 274 ? -5.134 2.664 17.560 1.00 98.44 274 LEU A CA 1
ATOM 2075 C C . LEU A 1 274 ? -4.331 2.278 16.309 1.00 98.44 274 LEU A C 1
ATOM 2077 O O . LEU A 1 274 ? -3.246 1.712 16.430 1.00 98.44 274 LEU A O 1
ATOM 2081 N N . ASP A 1 275 ? -4.788 2.682 15.121 1.00 97.12 275 ASP A N 1
ATOM 2082 C CA . ASP A 1 275 ? -4.061 2.499 13.855 1.00 97.12 275 ASP A CA 1
ATOM 2083 C C . ASP A 1 275 ? -2.722 3.252 13.852 1.00 97.12 275 ASP A C 1
ATOM 2085 O O . ASP A 1 275 ? -1.738 2.793 13.277 1.00 97.12 275 ASP A O 1
ATOM 2089 N N . GLY A 1 276 ? -2.651 4.384 14.561 1.00 96.00 276 GLY A N 1
ATOM 2090 C CA . GLY A 1 276 ? -1.425 5.143 14.810 1.00 96.00 276 GLY A CA 1
ATOM 2091 C C . GLY A 1 276 ? -0.493 4.538 15.870 1.00 96.00 276 GLY A C 1
ATOM 2092 O O . GLY A 1 276 ? 0.500 5.172 16.233 1.00 96.00 276 GLY A O 1
ATOM 2093 N N . GLY A 1 277 ? -0.800 3.348 16.394 1.00 96.12 277 GLY A N 1
ATOM 2094 C CA . GLY A 1 277 ? 0.039 2.608 17.338 1.00 96.12 277 GLY A CA 1
ATOM 2095 C C . GLY A 1 277 ? -0.244 2.881 18.817 1.00 96.12 277 GLY A C 1
ATOM 2096 O O . GLY A 1 277 ? 0.532 2.448 19.672 1.00 96.12 277 GLY A O 1
ATOM 2097 N N . LYS A 1 278 ? -1.329 3.591 19.160 1.00 98.12 278 LYS A N 1
ATOM 2098 C CA . LYS A 1 278 ? -1.798 3.637 20.553 1.00 98.12 278 LYS A CA 1
ATOM 2099 C C . LYS A 1 278 ? -2.325 2.273 20.969 1.00 98.12 278 LYS A C 1
ATOM 2101 O O . LYS A 1 278 ? -2.923 1.551 20.182 1.00 98.12 278 LYS A O 1
ATOM 2106 N N . THR A 1 279 ? -2.124 1.932 22.235 1.00 98.31 279 THR A N 1
ATOM 2107 C CA . THR A 1 279 ? -2.667 0.690 22.783 1.00 98.31 279 THR A CA 1
ATOM 2108 C C . THR A 1 279 ? -4.139 0.864 23.147 1.00 98.31 279 THR A C 1
ATOM 2110 O O . THR A 1 279 ? -4.595 1.971 23.446 1.00 98.31 279 THR A O 1
ATOM 2113 N N . LEU A 1 280 ? -4.879 -0.243 23.247 1.00 98.38 280 LEU A N 1
ATOM 2114 C CA . LEU A 1 280 ? -6.246 -0.219 23.777 1.00 98.38 280 LEU A CA 1
ATOM 2115 C C . LEU A 1 280 ? -6.319 0.397 25.187 1.00 98.38 280 LEU A C 1
ATOM 2117 O O . LEU A 1 280 ? -7.296 1.055 25.534 1.00 98.38 280 LEU A O 1
ATOM 2121 N N . LYS A 1 281 ? -5.260 0.252 25.992 1.00 98.50 281 LYS A N 1
ATOM 2122 C CA . LYS A 1 281 ? -5.165 0.859 27.330 1.00 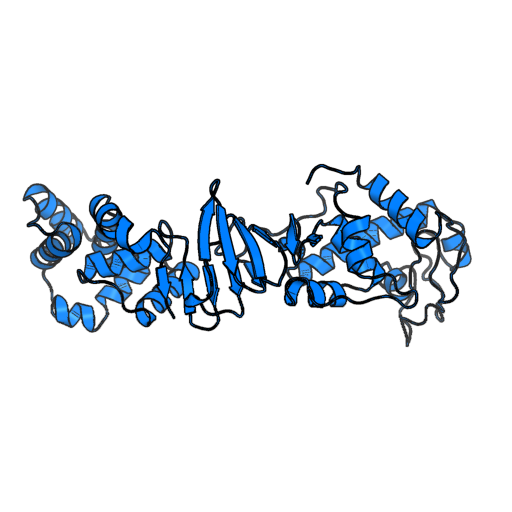98.50 281 LYS A CA 1
ATOM 2123 C C . LYS A 1 281 ? -5.013 2.380 27.273 1.00 98.50 281 LYS A C 1
ATOM 2125 O O . LYS A 1 281 ? -5.560 3.075 28.132 1.00 98.50 281 LYS A O 1
ATOM 2130 N N . ASP A 1 282 ? -4.315 2.907 26.268 1.00 98.50 282 ASP A N 1
ATOM 2131 C CA . ASP A 1 282 ? -4.239 4.352 26.030 1.00 98.50 282 ASP A CA 1
ATOM 2132 C C . ASP A 1 282 ? -5.612 4.901 25.629 1.00 98.50 282 ASP A C 1
ATOM 2134 O O . ASP A 1 282 ? -6.054 5.914 26.174 1.00 98.50 282 ASP A O 1
ATOM 2138 N N . ALA A 1 283 ? -6.323 4.196 24.741 1.00 98.56 283 ALA A N 1
ATOM 2139 C CA . ALA A 1 283 ? -7.692 4.549 24.374 1.00 98.56 283 ALA A CA 1
ATOM 2140 C C . ALA A 1 283 ? -8.622 4.519 25.600 1.00 98.56 283 ALA A C 1
ATOM 2142 O O . ALA A 1 283 ? -9.288 5.510 25.895 1.00 98.56 283 ALA A O 1
ATOM 2143 N N . ALA A 1 284 ? -8.587 3.445 26.396 1.00 98.75 284 ALA A N 1
ATOM 2144 C CA . ALA A 1 284 ? -9.347 3.326 27.641 1.00 98.75 284 ALA A CA 1
ATOM 2145 C C . ALA A 1 284 ? -9.039 4.465 28.628 1.00 98.75 284 ALA A C 1
ATOM 2147 O O . ALA A 1 284 ? -9.946 5.017 29.247 1.00 98.75 284 ALA A O 1
ATOM 2148 N N . THR A 1 285 ? -7.772 4.872 28.746 1.00 98.62 285 THR A N 1
ATOM 2149 C CA . THR A 1 285 ? -7.376 6.028 29.568 1.00 98.62 285 THR A CA 1
ATOM 2150 C C . THR A 1 285 ? -8.065 7.306 29.096 1.00 98.62 285 THR A C 1
ATOM 2152 O O . THR A 1 285 ? -8.577 8.074 29.910 1.00 98.62 285 THR A O 1
ATOM 2155 N N . GLY A 1 286 ? -8.132 7.515 27.783 1.00 98.19 286 GLY A N 1
ATOM 2156 C CA . GLY A 1 286 ? -8.841 8.645 27.201 1.00 98.19 286 GLY A CA 1
ATOM 2157 C C . GLY A 1 286 ? -10.361 8.596 27.411 1.00 98.19 286 GLY A C 1
ATOM 2158 O O . GLY A 1 286 ? -10.957 9.629 27.712 1.00 98.19 286 GLY A O 1
ATOM 2159 N N . PHE A 1 287 ? -10.980 7.410 27.366 1.00 98.31 287 PHE A N 1
ATOM 2160 C CA . PHE A 1 287 ? -12.388 7.235 27.751 1.00 98.31 287 PHE A CA 1
ATOM 2161 C C . PHE A 1 287 ? -12.622 7.656 29.199 1.00 98.31 287 PHE A C 1
ATOM 2163 O O . PHE A 1 287 ? -13.526 8.443 29.457 1.00 98.31 287 PHE A O 1
ATOM 2170 N N . LEU A 1 288 ? -11.785 7.202 30.136 1.00 97.81 288 LEU A N 1
ATOM 2171 C CA . LEU A 1 288 ? -11.885 7.554 31.559 1.00 97.81 288 LEU A CA 1
ATOM 2172 C C . LEU A 1 288 ? -11.742 9.062 31.818 1.00 97.81 288 LEU A C 1
ATOM 2174 O O . LEU A 1 288 ? -12.324 9.578 32.769 1.00 97.81 288 LEU A O 1
ATOM 2178 N N . ALA A 1 289 ? -10.979 9.762 30.977 1.00 96.81 289 ALA A N 1
ATOM 2179 C CA . ALA A 1 289 ? -10.799 11.211 31.046 1.00 96.81 289 ALA A CA 1
ATOM 2180 C C . ALA A 1 289 ? -11.917 12.010 30.344 1.00 96.81 289 ALA A C 1
ATOM 2182 O O . ALA A 1 289 ? -11.932 13.240 30.418 1.00 96.81 289 ALA A O 1
ATOM 2183 N N . SER A 1 290 ? -12.839 11.344 29.644 1.00 96.75 290 SER A N 1
ATOM 2184 C CA . SER A 1 290 ? -13.889 12.007 28.869 1.00 96.75 290 SER A CA 1
ATOM 2185 C C . SER A 1 290 ? -14.993 12.598 29.754 1.00 96.75 290 SER A C 1
ATOM 2187 O O . SER A 1 290 ? -15.303 12.104 30.842 1.00 96.75 290 SER A O 1
ATOM 2189 N N . ALA A 1 291 ? -15.649 13.646 29.247 1.00 96.25 291 ALA A N 1
ATOM 2190 C CA . ALA A 1 291 ? -16.838 14.210 29.885 1.00 96.25 291 ALA A CA 1
ATOM 2191 C C . ALA A 1 291 ? -17.980 13.187 29.997 1.00 96.25 291 ALA A C 1
ATOM 2193 O O . ALA A 1 291 ? -18.706 13.179 30.990 1.00 96.25 291 ALA A O 1
ATOM 2194 N N . GLU A 1 292 ? -18.103 12.295 29.012 1.00 95.94 292 GLU A N 1
ATOM 2195 C CA . GLU A 1 292 ? -19.090 11.217 29.022 1.00 95.94 292 GLU A CA 1
ATOM 2196 C C . GLU A 1 292 ? -18.856 10.255 30.190 1.00 95.94 292 GLU A C 1
ATOM 2198 O O . GLU A 1 292 ? -19.784 9.965 30.943 1.00 95.94 292 GLU A O 1
ATOM 2203 N N . PHE A 1 293 ? -17.610 9.839 30.425 1.00 97.62 293 PHE A N 1
ATOM 2204 C CA . PHE A 1 293 ? -17.289 8.976 31.558 1.00 97.62 293 PHE A CA 1
ATOM 2205 C C . PHE A 1 293 ? -17.621 9.633 32.895 1.00 97.62 293 PHE A C 1
ATOM 2207 O O . PHE A 1 293 ? -18.269 9.010 33.734 1.00 97.62 293 PHE A O 1
ATOM 2214 N N . MET A 1 294 ? -17.267 10.908 33.078 1.00 95.81 294 MET A N 1
ATOM 2215 C CA . MET A 1 294 ? -17.648 11.653 34.284 1.00 95.81 294 MET A CA 1
ATOM 2216 C C . MET A 1 294 ? -19.170 11.769 34.444 1.00 95.81 294 MET A C 1
ATOM 2218 O O . MET A 1 294 ? -19.661 11.741 35.570 1.00 95.81 294 MET A O 1
ATOM 2222 N N . SER A 1 295 ? -19.925 11.855 33.346 1.00 95.81 295 SER A N 1
ATOM 2223 C CA . SER A 1 295 ? -21.391 11.870 33.381 1.00 95.81 295 SER A CA 1
ATOM 2224 C C . SER A 1 295 ? -21.994 10.511 33.752 1.00 95.81 295 SER A C 1
ATOM 2226 O O . SER A 1 295 ? -23.018 10.472 34.430 1.00 95.81 295 SER A O 1
ATOM 2228 N N . VAL A 1 296 ? -21.400 9.405 33.297 1.00 95.25 296 VAL A N 1
ATOM 2229 C CA . VAL A 1 296 ? -21.927 8.044 33.510 1.00 95.25 296 VAL A CA 1
ATOM 2230 C C . VAL A 1 296 ? -21.512 7.474 34.869 1.00 95.25 296 VAL A C 1
ATOM 2232 O O . VAL A 1 296 ? -22.312 6.811 35.529 1.00 95.25 296 VAL A O 1
ATOM 2235 N N . TYR A 1 297 ? -20.273 7.726 35.291 1.00 97.00 297 TYR A N 1
ATOM 2236 C CA . TYR A 1 297 ? -19.670 7.137 36.491 1.00 97.00 297 TYR A CA 1
ATOM 2237 C C . TYR A 1 297 ? -19.529 8.125 37.659 1.00 97.00 297 TYR A C 1
ATOM 2239 O O . TYR A 1 297 ? -19.329 7.702 38.797 1.00 97.00 297 TYR A O 1
ATOM 2247 N N . GLY A 1 298 ? -19.638 9.432 37.405 1.00 94.25 298 GLY A N 1
ATOM 2248 C CA . GLY A 1 298 ? -19.335 10.481 38.378 1.00 94.25 298 GLY A CA 1
ATOM 2249 C C . GLY A 1 298 ? -17.846 10.844 38.428 1.00 94.25 298 GLY A C 1
ATOM 2250 O O . GLY A 1 298 ? -16.983 10.157 37.884 1.00 94.25 298 GLY A O 1
ATOM 2251 N N . SER A 1 299 ? -17.526 11.942 39.118 1.00 88.31 299 SER A N 1
ATOM 2252 C CA . SER A 1 299 ? -16.159 12.483 39.212 1.00 88.31 299 SER A CA 1
ATOM 2253 C C . SER A 1 299 ? -15.213 11.676 40.113 1.00 88.31 299 SER A C 1
ATOM 2255 O O . SER A 1 299 ? -14.002 11.884 40.071 1.00 88.31 299 SER A O 1
ATOM 2257 N N . SER A 1 300 ? -15.737 10.763 40.937 1.00 91.12 300 SER A N 1
ATOM 2258 C CA . SER A 1 300 ? -14.942 9.937 41.854 1.00 91.12 300 SER A CA 1
ATOM 2259 C C . SER A 1 300 ? -15.589 8.566 42.078 1.00 91.12 300 SER A C 1
ATOM 2261 O O . SER A 1 300 ? -16.068 8.242 43.163 1.00 91.12 300 SER A O 1
ATOM 2263 N N . VAL A 1 301 ? -15.649 7.756 41.019 1.00 96.56 301 VAL A N 1
ATOM 2264 C CA . VAL A 1 301 ? -16.235 6.411 41.093 1.00 96.56 301 VAL A CA 1
ATOM 2265 C C . VAL A 1 301 ? -15.372 5.458 41.928 1.00 96.56 301 VAL A C 1
ATOM 2267 O O . VAL A 1 301 ? -14.169 5.289 41.684 1.00 96.56 301 VAL A O 1
ATOM 2270 N N . SER A 1 302 ? -15.993 4.779 42.896 1.00 97.75 302 SER A N 1
ATOM 2271 C CA . SER A 1 302 ? -15.318 3.763 43.707 1.00 97.75 302 SER A CA 1
ATOM 2272 C C . SER A 1 302 ? -14.867 2.566 42.850 1.00 97.75 302 SER A C 1
ATOM 2274 O O . SER A 1 302 ? -15.290 2.391 41.707 1.00 97.75 302 SER A O 1
ATOM 2276 N N . ASN A 1 303 ? -13.966 1.719 43.358 1.00 98.06 303 ASN A N 1
ATOM 2277 C CA . ASN A 1 303 ? -13.588 0.491 42.640 1.00 98.06 303 ASN A CA 1
ATOM 2278 C C . ASN A 1 303 ? -14.765 -0.480 42.513 1.00 98.06 303 ASN A C 1
ATOM 2280 O O . ASN A 1 303 ? -14.957 -1.056 41.447 1.00 98.06 303 ASN A O 1
ATOM 2284 N N . THR A 1 304 ? -15.568 -0.607 43.567 1.00 98.00 304 THR A N 1
ATOM 2285 C CA . THR A 1 304 ? -16.736 -1.488 43.589 1.00 98.00 304 THR A CA 1
ATOM 2286 C C . THR A 1 304 ? -17.781 -1.059 42.566 1.00 98.00 304 THR A C 1
ATOM 2288 O O . THR A 1 304 ? -18.183 -1.876 41.742 1.00 98.00 304 THR A O 1
ATOM 2291 N N . ASP A 1 305 ? -18.167 0.220 42.565 1.00 98.19 305 ASP A N 1
ATOM 2292 C CA . ASP A 1 305 ? -19.205 0.726 41.656 1.00 98.19 305 ASP A CA 1
ATOM 2293 C C . ASP A 1 305 ? -18.739 0.687 40.202 1.00 98.19 305 ASP A C 1
ATOM 2295 O O . ASP A 1 305 ? -19.505 0.349 39.302 1.00 98.19 305 ASP A O 1
ATOM 2299 N N . TYR A 1 306 ? -17.454 0.973 39.976 1.00 98.50 306 TYR A N 1
ATOM 2300 C CA . TYR A 1 306 ? -16.845 0.897 38.658 1.00 98.50 306 TYR A CA 1
ATOM 2301 C C . TYR A 1 306 ? -16.928 -0.515 38.067 1.00 98.50 306 TYR A C 1
ATOM 2303 O O . TYR A 1 306 ? -17.453 -0.687 36.970 1.00 98.50 306 TYR A O 1
ATOM 2311 N N . VAL A 1 307 ? -16.463 -1.528 38.807 1.00 98.50 307 VAL A N 1
ATOM 2312 C CA . VAL A 1 307 ? -16.494 -2.927 38.354 1.00 98.50 307 VAL A CA 1
ATOM 2313 C C . VAL A 1 307 ? -17.937 -3.411 38.198 1.00 98.50 307 VAL A C 1
ATOM 2315 O O . VAL A 1 307 ? -18.262 -4.026 37.186 1.00 98.50 307 VAL A O 1
ATOM 2318 N N . ALA A 1 308 ? -18.827 -3.082 39.143 1.00 98.25 308 ALA A N 1
ATOM 2319 C CA . ALA A 1 308 ? -20.240 -3.457 39.062 1.00 98.25 308 ALA A CA 1
ATOM 2320 C C . ALA A 1 308 ? -20.901 -2.913 37.786 1.00 98.25 308 ALA A C 1
ATOM 2322 O O . ALA A 1 308 ? -21.661 -3.621 37.125 1.00 98.25 308 ALA A O 1
ATOM 2323 N N . LYS A 1 309 ? -20.578 -1.669 37.412 1.00 98.19 309 LYS A N 1
ATOM 2324 C CA . LYS A 1 309 ? -21.080 -1.042 36.191 1.00 98.19 309 LYS A CA 1
ATOM 2325 C C . LYS A 1 309 ? -20.520 -1.702 34.928 1.00 98.19 309 LYS A C 1
ATOM 2327 O O . LYS A 1 309 ? -21.289 -1.918 34.002 1.00 98.19 309 LYS A O 1
ATOM 2332 N N . LEU A 1 310 ? -19.238 -2.083 34.894 1.00 98.38 310 LEU A N 1
ATOM 2333 C CA . LEU A 1 310 ? -18.666 -2.816 33.752 1.00 98.38 310 LEU A CA 1
ATOM 2334 C C . LEU A 1 310 ? -19.335 -4.183 33.543 1.00 98.38 310 LEU A C 1
ATOM 2336 O O . LEU A 1 310 ? -19.667 -4.526 32.412 1.00 98.38 310 LEU A O 1
ATOM 2340 N N . TYR A 1 311 ? -19.611 -4.928 34.621 1.00 98.31 311 TYR A N 1
ATOM 2341 C CA . TYR A 1 311 ? -20.405 -6.161 34.538 1.00 98.31 311 TYR A CA 1
ATOM 2342 C C . TYR A 1 311 ? -21.796 -5.908 33.957 1.00 98.31 311 TYR A C 1
ATOM 2344 O O . TYR A 1 311 ? -22.248 -6.664 33.100 1.00 98.31 311 TYR A O 1
ATOM 2352 N N . GLN A 1 312 ? -22.458 -4.831 34.383 1.00 97.81 312 GLN A N 1
ATOM 2353 C CA . GLN A 1 312 ? -23.765 -4.487 33.842 1.00 97.81 312 GLN A CA 1
ATOM 2354 C C . GLN A 1 312 ? -23.700 -4.097 32.360 1.00 97.81 312 GLN A C 1
ATOM 2356 O O . GLN A 1 312 ? -24.562 -4.518 31.599 1.00 97.81 312 GLN A O 1
ATOM 2361 N N . ASN A 1 313 ? -22.694 -3.329 31.947 1.00 97.44 313 ASN A N 1
ATOM 2362 C CA . ASN A 1 313 ? -22.561 -2.876 30.563 1.00 97.44 313 ASN A CA 1
ATOM 2363 C C . ASN A 1 313 ? -22.201 -4.021 29.600 1.00 97.44 313 ASN A C 1
ATOM 2365 O O . ASN A 1 313 ? -22.684 -4.062 28.473 1.00 97.44 313 ASN A O 1
ATOM 2369 N N . VAL A 1 314 ? -21.332 -4.942 30.032 1.00 96.94 314 VAL A N 1
ATOM 2370 C CA . VAL A 1 314 ? -20.818 -6.019 29.174 1.00 96.94 314 VAL A CA 1
ATOM 2371 C C . VAL A 1 314 ? -21.672 -7.279 29.253 1.00 96.94 314 VAL A C 1
ATOM 2373 O O . VAL A 1 314 ? -21.939 -7.896 28.230 1.00 96.94 314 VAL A O 1
ATOM 2376 N N . LEU A 1 315 ? -22.084 -7.697 30.452 1.00 94.38 315 LEU A N 1
ATOM 2377 C CA . LEU A 1 315 ? -22.776 -8.972 30.666 1.00 94.38 315 LEU A CA 1
ATOM 2378 C C . LEU A 1 315 ? -24.282 -8.797 30.906 1.00 94.38 315 LEU A C 1
ATOM 2380 O O . LEU A 1 315 ? -24.993 -9.796 31.020 1.00 94.38 315 LEU A O 1
ATOM 2384 N N . HIS A 1 316 ? -24.767 -7.556 31.027 1.00 94.19 316 HIS A N 1
ATOM 2385 C CA . HIS A 1 316 ? -26.166 -7.224 31.333 1.00 94.19 316 HIS A CA 1
ATOM 2386 C C . HIS A 1 316 ? -26.711 -7.927 32.584 1.00 94.19 316 HIS A C 1
ATOM 2388 O O . HIS A 1 316 ? -27.902 -8.224 32.693 1.00 94.19 316 HIS A O 1
ATOM 2394 N N . ARG A 1 317 ? -25.823 -8.197 33.545 1.00 94.56 317 ARG A N 1
ATOM 2395 C CA . ARG A 1 317 ? -26.138 -8.832 34.825 1.00 94.56 317 ARG A CA 1
ATOM 2396 C C . ARG A 1 317 ? -25.213 -8.320 35.919 1.00 94.56 317 ARG A C 1
ATOM 2398 O O . ARG A 1 317 ? -24.122 -7.818 35.655 1.00 94.56 317 ARG A O 1
ATOM 2405 N N . ALA A 1 318 ? -25.617 -8.547 37.166 1.00 95.38 318 ALA A N 1
ATOM 2406 C CA . ALA A 1 318 ? -24.727 -8.358 38.301 1.00 95.38 318 ALA A CA 1
ATOM 2407 C C . ALA A 1 318 ? -23.506 -9.289 38.194 1.00 95.38 318 ALA A C 1
ATOM 2409 O O . ALA A 1 318 ? -23.630 -10.467 37.833 1.00 95.38 318 ALA A O 1
ATOM 2410 N N . GLY A 1 319 ? -22.335 -8.752 38.536 1.00 94.12 319 GLY A N 1
ATOM 2411 C CA . GLY A 1 319 ? -21.117 -9.540 38.649 1.00 94.12 319 GLY A CA 1
ATOM 2412 C C . GLY A 1 319 ? -21.223 -10.551 39.783 1.00 94.12 319 GLY A C 1
ATOM 2413 O O . GLY A 1 319 ? -21.713 -10.247 40.873 1.00 94.12 319 GLY A O 1
ATOM 2414 N N . GLU A 1 320 ? -20.766 -11.771 39.529 1.00 96.44 320 GLU A N 1
ATOM 2415 C CA . GLU A 1 320 ? -20.667 -12.788 40.568 1.00 96.44 320 GLU A CA 1
ATOM 2416 C C . GLU A 1 320 ? -19.669 -12.376 41.661 1.00 96.44 320 GLU A C 1
ATOM 2418 O O . GLU A 1 320 ? -18.668 -11.710 41.394 1.00 96.44 320 GLU A O 1
ATOM 2423 N N . ALA A 1 321 ? -19.917 -12.801 42.905 1.00 97.31 321 ALA A N 1
ATOM 2424 C CA . ALA A 1 321 ? -19.142 -12.357 44.067 1.00 97.31 321 ALA A CA 1
ATOM 2425 C C . ALA A 1 321 ? -17.628 -12.598 43.918 1.00 97.31 321 ALA A C 1
ATOM 2427 O O . ALA A 1 321 ? -16.831 -11.731 44.271 1.00 97.31 321 ALA A O 1
ATOM 2428 N N . ALA A 1 322 ? -17.231 -13.748 43.363 1.00 97.75 322 ALA A N 1
ATOM 2429 C CA . ALA A 1 322 ? -15.825 -14.083 43.144 1.00 97.75 322 ALA A CA 1
ATOM 2430 C C . ALA A 1 322 ? -15.168 -13.191 42.077 1.00 97.75 322 ALA A C 1
ATOM 2432 O O . ALA A 1 322 ? -14.057 -12.708 42.287 1.00 97.75 322 ALA A O 1
ATOM 2433 N N . GLY A 1 323 ? -15.860 -12.933 40.964 1.00 96.94 323 GLY A N 1
ATOM 2434 C CA . GLY A 1 323 ? -15.359 -12.085 39.884 1.00 96.94 323 GLY A CA 1
ATOM 2435 C C . GLY A 1 323 ? -15.268 -10.614 40.294 1.00 96.94 323 GLY A C 1
ATOM 2436 O O . GLY A 1 323 ? -14.235 -9.973 40.103 1.00 96.94 323 GLY A O 1
ATOM 2437 N N . MET A 1 324 ? -16.292 -10.103 40.984 1.00 98.25 324 MET A N 1
ATOM 2438 C CA . MET A 1 324 ? -16.261 -8.780 41.616 1.00 98.25 324 MET A CA 1
ATOM 2439 C C . MET A 1 324 ? -15.071 -8.642 42.576 1.00 98.25 324 MET A C 1
ATOM 2441 O O . MET A 1 324 ? -14.313 -7.677 42.482 1.00 98.25 324 MET A O 1
ATOM 2445 N N . ALA A 1 325 ? -14.877 -9.615 43.475 1.00 98.31 325 ALA A N 1
ATOM 2446 C CA . ALA A 1 325 ? -13.769 -9.607 44.428 1.00 98.31 325 ALA A CA 1
ATOM 2447 C C . ALA A 1 325 ? -12.401 -9.644 43.730 1.00 98.31 325 ALA A C 1
ATOM 2449 O O . ALA A 1 325 ? -11.496 -8.918 44.142 1.00 98.31 325 ALA A O 1
ATOM 2450 N N . TYR A 1 326 ? -12.264 -10.431 42.659 1.00 98.38 326 TYR A N 1
ATOM 2451 C CA . TYR A 1 326 ? -11.047 -10.489 41.852 1.00 98.38 326 TYR A CA 1
ATOM 2452 C C . TYR A 1 326 ? -10.690 -9.115 41.277 1.00 98.38 326 TYR A C 1
ATOM 2454 O O . TYR A 1 326 ? -9.626 -8.580 41.584 1.00 98.38 326 TYR A O 1
ATOM 2462 N N . TRP A 1 327 ? -11.590 -8.492 40.512 1.00 98.31 327 TRP A N 1
ATOM 2463 C CA . TRP A 1 327 ? -11.312 -7.206 39.864 1.00 98.31 327 TRP A CA 1
ATOM 2464 C C . TRP A 1 327 ? -11.095 -6.065 40.861 1.00 98.31 327 TRP A C 1
ATOM 2466 O O . TRP A 1 327 ? -10.209 -5.231 40.669 1.00 98.31 327 TRP A O 1
ATOM 2476 N N . ILE A 1 328 ? -11.859 -6.036 41.959 1.00 98.50 328 ILE A N 1
ATOM 2477 C CA . ILE A 1 328 ? -11.647 -5.063 43.038 1.00 98.50 328 ILE A CA 1
ATOM 2478 C C . ILE A 1 328 ? -10.262 -5.262 43.668 1.00 98.50 328 ILE A C 1
ATOM 2480 O O . ILE A 1 328 ? -9.552 -4.277 43.878 1.00 98.50 328 ILE A O 1
ATOM 2484 N N . GLY A 1 329 ? -9.857 -6.511 43.916 1.00 98.56 329 GLY A N 1
ATOM 2485 C CA . GLY A 1 329 ? -8.525 -6.853 44.411 1.00 98.56 329 GLY A CA 1
ATOM 2486 C C . GLY A 1 329 ? -7.413 -6.412 43.456 1.00 98.56 329 GLY A C 1
ATOM 2487 O O . GLY A 1 329 ? -6.443 -5.798 43.895 1.00 98.56 329 GLY A O 1
ATOM 2488 N N . GLN A 1 330 ? -7.585 -6.614 42.145 1.00 98.50 330 GLN A N 1
ATOM 2489 C CA . GLN A 1 330 ? -6.634 -6.150 41.126 1.00 98.50 330 GLN A CA 1
ATOM 2490 C C . GLN A 1 330 ? -6.463 -4.625 41.148 1.00 98.50 330 GLN A C 1
ATOM 2492 O O . GLN A 1 330 ? -5.334 -4.129 41.084 1.00 98.50 330 GLN A O 1
ATOM 2497 N N . LEU A 1 331 ? -7.563 -3.874 41.274 1.00 98.44 331 LEU A N 1
ATOM 2498 C CA . LEU A 1 331 ? -7.528 -2.413 41.390 1.00 98.44 331 LEU A CA 1
ATOM 2499 C C . LEU A 1 331 ? -6.865 -1.956 42.701 1.00 98.44 331 LEU A C 1
ATOM 2501 O O . LEU A 1 331 ? -6.116 -0.983 42.702 1.00 98.44 331 LEU A O 1
ATOM 2505 N N . GLN A 1 332 ? -7.105 -2.654 43.815 1.00 98.06 332 GLN A N 1
ATOM 2506 C CA . GLN A 1 332 ? -6.451 -2.376 45.102 1.00 98.06 332 GLN A CA 1
ATOM 2507 C C . GLN A 1 332 ? -4.947 -2.681 45.069 1.00 98.06 332 GLN A C 1
ATOM 2509 O O . GLN A 1 332 ? -4.166 -1.979 45.707 1.00 98.06 332 GLN A O 1
ATOM 2514 N N . ALA A 1 333 ? -4.538 -3.685 44.292 1.00 97.81 333 ALA A N 1
ATOM 2515 C CA . ALA A 1 333 ? -3.143 -4.056 44.075 1.00 97.81 333 ALA A CA 1
ATOM 2516 C C . ALA A 1 333 ? -2.401 -3.143 43.074 1.00 97.81 333 ALA A C 1
ATOM 2518 O O . ALA A 1 333 ? -1.222 -3.365 42.809 1.00 97.81 333 ALA A O 1
ATOM 2519 N N . GLY A 1 334 ? -3.062 -2.114 42.526 1.00 97.12 334 GLY A N 1
ATOM 2520 C CA . GLY A 1 334 ? -2.439 -1.100 41.668 1.00 97.12 334 GLY A CA 1
ATOM 2521 C C . GLY A 1 334 ? -2.698 -1.252 40.168 1.00 97.12 334 GLY A C 1
ATOM 2522 O O . GLY A 1 334 ? -2.171 -0.462 39.384 1.00 97.12 334 GLY A O 1
ATOM 2523 N N . THR A 1 335 ? -3.528 -2.210 39.740 1.00 98.19 335 THR A N 1
ATOM 2524 C CA . THR A 1 335 ? -4.005 -2.249 38.347 1.00 98.19 335 THR A CA 1
ATOM 2525 C C . THR A 1 335 ? -4.821 -0.990 38.057 1.00 98.19 335 THR A C 1
ATOM 2527 O O . THR A 1 335 ? -5.640 -0.565 38.872 1.00 98.19 335 THR A O 1
ATOM 2530 N N . THR A 1 336 ? -4.621 -0.373 36.893 1.00 98.25 336 THR A N 1
ATOM 2531 C CA . THR A 1 336 ? -5.361 0.842 36.532 1.00 98.25 336 THR A CA 1
ATOM 2532 C C . THR A 1 336 ? -6.788 0.509 36.106 1.00 98.25 336 THR A C 1
ATOM 2534 O O . THR A 1 336 ? -7.031 -0.512 35.463 1.00 98.25 336 THR A O 1
ATOM 2537 N N . LYS A 1 337 ? -7.739 1.411 36.383 1.00 98.25 337 LYS A N 1
ATOM 2538 C CA . LYS A 1 337 ? -9.113 1.293 35.864 1.00 98.25 337 LYS A CA 1
ATOM 2539 C C . LYS A 1 337 ? -9.135 1.165 34.333 1.00 98.25 337 LYS A C 1
ATOM 2541 O O . LYS A 1 337 ? -9.875 0.345 33.815 1.00 98.25 337 LYS A O 1
ATOM 2546 N N . ALA A 1 338 ? -8.259 1.883 33.625 1.00 98.56 338 ALA A N 1
ATOM 2547 C CA . ALA A 1 338 ? -8.113 1.765 32.172 1.00 98.56 338 ALA A CA 1
ATOM 2548 C C . ALA A 1 338 ? -7.714 0.348 31.719 1.00 98.56 338 ALA A C 1
ATOM 2550 O O . ALA A 1 338 ? -8.230 -0.132 30.716 1.00 98.56 338 ALA A O 1
ATOM 2551 N N . SER A 1 339 ? -6.836 -0.336 32.466 1.00 98.62 339 SER A N 1
ATOM 2552 C CA . SER A 1 339 ? -6.490 -1.733 32.167 1.00 98.62 339 SER A CA 1
ATOM 2553 C C . SER A 1 339 ? -7.692 -2.649 32.372 1.00 98.62 339 SER A C 1
ATOM 2555 O O . SER A 1 339 ? -8.000 -3.429 31.484 1.00 98.62 339 SER A O 1
ATOM 2557 N N . VAL A 1 340 ? -8.425 -2.485 33.479 1.00 98.62 340 VAL A N 1
ATOM 2558 C CA . VAL A 1 340 ? -9.646 -3.267 33.736 1.00 98.62 340 VAL A CA 1
ATOM 2559 C C . VAL A 1 340 ? -10.704 -3.024 32.655 1.00 98.62 340 VAL A C 1
ATOM 2561 O O . VAL A 1 340 ? -11.302 -3.977 32.177 1.00 98.62 340 VAL A O 1
ATOM 2564 N N . LEU A 1 341 ? -10.918 -1.781 32.209 1.00 98.81 341 LEU A N 1
ATOM 2565 C CA . LEU A 1 341 ? -11.837 -1.503 31.099 1.00 98.81 341 LEU A CA 1
ATOM 2566 C C . LEU A 1 341 ? -11.400 -2.184 29.801 1.00 98.81 341 LEU A C 1
ATOM 2568 O O . LEU A 1 341 ? -12.246 -2.759 29.126 1.00 98.81 341 LEU A O 1
ATOM 2572 N N . ALA A 1 342 ? -10.112 -2.128 29.457 1.00 98.69 342 ALA A N 1
ATOM 2573 C CA . ALA A 1 342 ? -9.596 -2.815 28.276 1.00 98.69 342 ALA A CA 1
ATOM 2574 C C . ALA A 1 342 ? -9.813 -4.338 28.370 1.00 98.69 342 ALA A C 1
ATOM 2576 O O . ALA A 1 342 ? -10.235 -4.953 27.395 1.00 98.69 342 ALA A O 1
ATOM 2577 N N . ASP A 1 343 ? -9.610 -4.929 29.551 1.00 98.50 343 ASP A N 1
ATOM 2578 C CA . ASP A 1 343 ? -9.825 -6.362 29.779 1.00 98.50 343 ASP A CA 1
ATOM 2579 C C . ASP A 1 343 ? -11.315 -6.745 29.675 1.00 98.50 343 ASP A C 1
ATOM 2581 O O . ASP A 1 343 ? -11.654 -7.773 29.092 1.00 98.50 343 ASP A O 1
ATOM 2585 N N . PHE A 1 344 ? -12.230 -5.907 30.181 1.00 98.56 344 PHE A N 1
ATOM 2586 C CA . PHE A 1 344 ? -13.674 -6.098 29.988 1.00 98.56 344 PHE A CA 1
ATOM 2587 C C . PHE A 1 344 ? -14.089 -5.915 28.522 1.00 98.56 344 PHE A C 1
ATOM 2589 O O . PHE A 1 344 ? -14.916 -6.683 28.025 1.00 98.56 344 PHE A O 1
ATOM 2596 N N . ALA A 1 345 ? -13.514 -4.932 27.823 1.00 98.56 345 ALA A N 1
ATOM 2597 C CA . ALA A 1 345 ? -13.789 -4.675 26.413 1.00 98.56 345 ALA A CA 1
ATOM 2598 C C . ALA A 1 345 ? -13.429 -5.880 25.533 1.00 98.56 345 ALA A C 1
ATOM 2600 O O . ALA A 1 345 ? -14.204 -6.230 24.646 1.00 98.56 345 ALA A O 1
ATOM 2601 N N . GLU A 1 346 ? -12.323 -6.560 25.834 1.00 98.38 346 GLU A N 1
ATOM 2602 C CA . GLU A 1 346 ? -11.851 -7.737 25.091 1.00 98.38 346 GLU A CA 1
ATOM 2603 C C . GLU A 1 346 ? -12.269 -9.076 25.714 1.00 98.38 346 GLU A C 1
ATOM 2605 O O . GLU A 1 346 ? -11.795 -10.133 25.293 1.00 98.38 346 GLU A O 1
ATOM 2610 N N . SER A 1 347 ? -13.169 -9.060 26.701 1.00 97.88 347 SER A N 1
ATOM 2611 C CA . SER A 1 347 ? -13.738 -10.292 27.250 1.00 97.88 347 SER A CA 1
ATOM 2612 C C . SER A 1 347 ? -14.473 -11.089 26.168 1.00 97.88 347 SER A C 1
ATOM 2614 O O . SER A 1 347 ? -15.063 -10.526 25.241 1.00 97.88 347 SER A O 1
ATOM 2616 N N . VAL A 1 348 ? -14.463 -12.419 26.302 1.00 97.19 348 VAL A N 1
ATOM 2617 C CA . VAL A 1 348 ? -15.141 -13.330 25.364 1.00 97.19 348 VAL A CA 1
ATOM 2618 C C . VAL A 1 348 ? -16.624 -12.976 25.251 1.00 97.19 348 VAL A C 1
ATOM 2620 O O . VAL A 1 348 ? -17.186 -12.993 24.157 1.00 97.19 348 VAL A O 1
ATOM 2623 N N . GLU A 1 349 ? -17.241 -12.598 26.368 1.00 96.44 349 GLU A N 1
ATOM 2624 C CA . GLU A 1 349 ? -18.623 -12.145 26.443 1.00 96.44 349 GLU A CA 1
ATOM 2625 C C . GLU A 1 349 ? -18.856 -10.871 25.623 1.00 96.44 349 GLU A C 1
ATOM 2627 O O . GLU A 1 349 ? -19.769 -10.845 24.799 1.00 96.44 349 GLU A O 1
ATOM 2632 N N . ASN A 1 350 ? -18.025 -9.833 25.781 1.00 97.88 350 ASN A N 1
ATOM 2633 C CA . ASN A 1 350 ? -18.212 -8.585 25.035 1.00 97.88 350 ASN A CA 1
ATOM 2634 C C . ASN A 1 350 ? -17.968 -8.769 23.532 1.00 97.88 350 ASN A C 1
ATOM 2636 O O . ASN A 1 350 ? -18.711 -8.238 22.705 1.00 97.88 350 ASN A O 1
ATOM 2640 N N . VAL A 1 351 ? -16.947 -9.553 23.168 1.00 98.00 351 VAL A N 1
ATOM 2641 C CA . VAL A 1 351 ? -16.670 -9.915 21.771 1.00 98.00 351 VAL A CA 1
ATOM 2642 C C . VAL A 1 351 ? -17.874 -10.627 21.158 1.00 98.00 351 VAL A C 1
ATOM 2644 O O . VAL A 1 351 ? -18.304 -10.261 20.062 1.00 98.00 351 VAL A O 1
ATOM 2647 N N . ALA A 1 352 ? -18.464 -11.590 21.872 1.00 97.12 352 ALA A N 1
ATOM 2648 C CA . ALA A 1 352 ? -19.661 -12.288 21.417 1.00 97.12 352 ALA A CA 1
ATOM 2649 C C . ALA A 1 352 ? -20.859 -11.335 21.266 1.00 97.12 352 ALA A C 1
ATOM 2651 O O . ALA A 1 352 ? -21.518 -11.360 20.224 1.00 97.12 352 ALA A O 1
ATOM 2652 N N . ASN A 1 353 ? -21.093 -10.459 22.246 1.00 95.06 353 ASN A N 1
ATOM 2653 C CA . ASN A 1 353 ? -22.223 -9.525 22.254 1.00 95.06 353 ASN A CA 1
ATOM 2654 C C . ASN A 1 353 ? -22.165 -8.509 21.107 1.00 95.06 353 ASN A C 1
ATOM 2656 O O . ASN A 1 353 ? -23.192 -8.192 20.512 1.00 95.06 353 ASN A O 1
ATOM 2660 N N . VAL A 1 354 ? -20.968 -8.037 20.754 1.00 96.75 354 VAL A N 1
ATOM 2661 C CA . VAL A 1 354 ? -20.776 -7.046 19.686 1.00 96.75 354 VAL A CA 1
ATOM 2662 C C . VAL A 1 354 ? -20.690 -7.688 18.295 1.00 96.75 354 VAL A C 1
ATOM 2664 O O . VAL A 1 354 ? -20.986 -7.030 17.300 1.00 96.75 354 VAL A O 1
ATOM 2667 N N . SER A 1 355 ? -20.320 -8.970 18.193 1.00 95.44 355 SER A N 1
ATOM 2668 C CA . SER A 1 355 ? -20.013 -9.635 16.914 1.00 95.44 355 SER A CA 1
ATOM 2669 C C . SER A 1 355 ? -21.083 -9.453 15.829 1.00 95.44 355 SER A C 1
ATOM 2671 O O . SER A 1 355 ? -20.752 -9.172 14.677 1.00 95.44 355 SER A O 1
ATOM 2673 N N . ALA A 1 356 ? -22.365 -9.557 16.190 1.00 95.81 356 ALA A N 1
ATOM 2674 C CA . ALA A 1 356 ? -23.475 -9.425 15.251 1.00 95.81 356 ALA A CA 1
ATOM 2675 C C . ALA A 1 356 ? -23.641 -7.996 14.708 1.00 95.81 356 ALA A C 1
ATOM 2677 O O . ALA A 1 356 ? -24.045 -7.838 13.557 1.00 95.81 356 ALA A O 1
ATOM 2678 N N . ASP A 1 357 ? -23.315 -6.979 15.511 1.00 95.62 357 ASP A N 1
ATOM 2679 C CA . ASP A 1 357 ? -23.429 -5.565 15.139 1.00 95.62 357 ASP A CA 1
ATOM 2680 C C . ASP A 1 357 ? -22.340 -5.123 14.157 1.00 95.62 357 ASP A C 1
ATOM 2682 O O . ASP A 1 357 ? -22.563 -4.196 13.380 1.00 95.62 357 ASP A O 1
ATOM 2686 N N . ILE A 1 358 ? -21.173 -5.774 14.192 1.00 96.94 358 ILE A N 1
ATOM 2687 C CA . ILE A 1 358 ? -19.994 -5.364 13.416 1.00 96.94 358 ILE A CA 1
ATOM 2688 C C . ILE A 1 358 ? -19.619 -6.345 12.302 1.00 96.94 358 ILE A C 1
ATOM 2690 O O . ILE A 1 358 ? -18.666 -6.089 11.575 1.00 96.94 358 ILE A O 1
ATOM 2694 N N . LYS A 1 359 ? -20.342 -7.461 12.138 1.00 94.25 359 LYS A N 1
ATOM 2695 C CA . LYS A 1 359 ? -20.004 -8.539 11.184 1.00 94.25 359 LYS A CA 1
ATOM 2696 C C . LYS A 1 359 ? -19.820 -8.074 9.730 1.00 94.25 359 LYS A C 1
ATOM 2698 O O . LYS A 1 359 ? -19.031 -8.667 9.002 1.00 94.25 359 LYS A O 1
ATOM 2703 N N . ASP A 1 360 ? -20.530 -7.018 9.330 1.00 92.44 360 ASP A N 1
ATOM 2704 C CA . ASP A 1 360 ? -20.521 -6.465 7.967 1.00 92.44 360 ASP A CA 1
ATOM 2705 C C . ASP A 1 360 ? -19.535 -5.282 7.825 1.00 92.44 360 ASP A C 1
ATOM 2707 O O . ASP A 1 360 ? -19.550 -4.556 6.828 1.00 92.44 360 ASP A O 1
ATOM 2711 N N . GLY A 1 361 ? -18.682 -5.087 8.834 1.00 96.31 361 GLY A N 1
ATOM 2712 C CA . GLY A 1 361 ? -17.765 -3.964 8.971 1.00 96.31 361 GLY A CA 1
ATOM 2713 C C . GLY A 1 361 ? -18.306 -2.852 9.871 1.00 96.31 361 GLY A C 1
ATOM 2714 O O . GLY A 1 361 ? -19.474 -2.822 10.258 1.00 96.31 361 GLY A O 1
ATOM 2715 N N . ILE A 1 362 ? -17.422 -1.921 10.215 1.00 98.38 362 ILE A N 1
ATOM 2716 C CA . ILE A 1 362 ? -17.666 -0.828 11.156 1.00 98.38 362 ILE A CA 1
ATOM 2717 C C . ILE A 1 362 ? -17.595 0.493 10.395 1.00 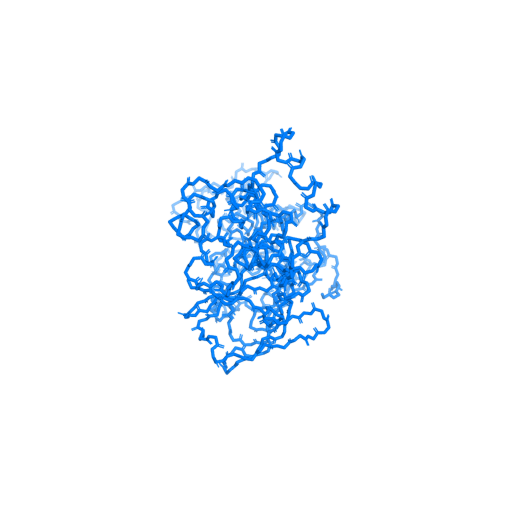98.38 362 ILE A C 1
ATOM 2719 O O . ILE A 1 362 ? -16.540 0.868 9.887 1.00 98.38 362 ILE A O 1
ATOM 2723 N N . TRP A 1 363 ? -18.723 1.193 10.296 1.00 98.06 363 TRP A N 1
ATO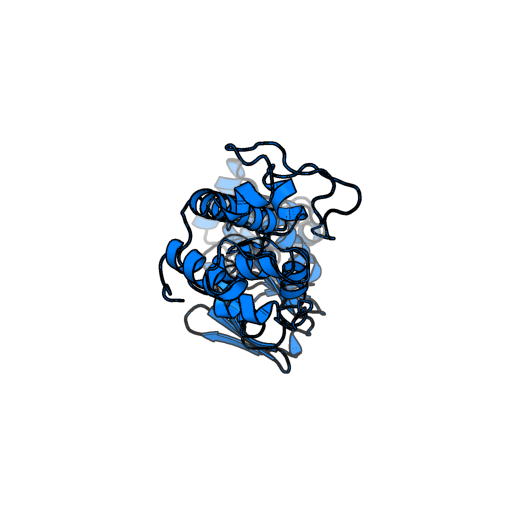M 2724 C CA . TRP A 1 363 ? -18.802 2.475 9.596 1.00 98.06 363 TRP A CA 1
ATOM 2725 C C . TRP A 1 363 ? -18.433 3.652 10.505 1.00 98.06 363 TRP A C 1
ATOM 2727 O O . TRP A 1 363 ? -18.960 3.764 11.613 1.00 98.06 363 TRP A O 1
ATOM 2737 N N . TYR A 1 364 ? -17.578 4.552 10.017 1.00 98.19 364 TYR A N 1
ATOM 2738 C CA . TYR A 1 364 ? -17.189 5.790 10.697 1.00 98.19 364 TYR A CA 1
ATOM 2739 C C . TYR A 1 364 ? -16.900 6.921 9.692 1.00 98.19 364 TYR A C 1
ATOM 2741 O O . TYR A 1 364 ? -16.770 6.667 8.490 1.00 98.19 364 TYR A O 1
ATOM 2749 N N . VAL A 1 365 ? -16.834 8.172 10.169 1.00 94.12 365 VAL A N 1
ATOM 2750 C CA . VAL A 1 365 ? -16.598 9.376 9.339 1.00 94.12 365 VAL A CA 1
ATOM 2751 C C . VAL A 1 365 ? -15.499 10.264 9.889 1.00 94.12 365 VAL A C 1
ATOM 2753 O O . VAL A 1 365 ? -15.322 10.272 11.129 1.00 94.12 365 VAL A O 1
#